Protein AF-A0A076LH02-F1 (afdb_monomer_lite)

Radius of gyration: 19.69 Å; chains: 1; bounding box: 42×32×61 Å

Foldseek 3Di:
DWKWWAFLQPRDIAIFDWPDADQADLQHFTWGQHPVRWIKTDGLNGTFKMFDPDDDQDDLDQPDDDDDDPPDDAVVVVLSHQQQHWKKFAAVRVGDIATFHFPDWDHYPFWIWTWGQGPNTTMIGIHTQWIDDPNDIHGDDGHDRPADRFDIDRLVVLQVQCCVVPVFDWDADSHQRWIQTPVAWIQDSRAIDGVDPVVRVVSVVSCVVVVVDD

Structure (mmCIF, N/CA/C/O backbone):
data_AF-A0A076LH02-F1
#
_entry.id   AF-A0A076LH02-F1
#
loop_
_atom_site.group_PDB
_atom_site.id
_atom_site.type_symbol
_atom_site.label_atom_id
_atom_site.label_alt_id
_atom_site.label_comp_id
_atom_site.label_asym_id
_atom_site.label_entity_id
_atom_site.label_seq_id
_atom_site.pdbx_PDB_ins_code
_atom_site.Cartn_x
_atom_site.Cartn_y
_atom_site.Cartn_z
_atom_site.occupancy
_atom_site.B_iso_or_equiv
_atom_site.auth_seq_id
_atom_site.auth_comp_id
_atom_site.auth_asym_id
_atom_site.auth_atom_id
_atom_site.pdbx_PDB_model_num
ATOM 1 N N . MET A 1 1 ? -4.016 -14.474 0.178 1.00 69.06 1 MET A N 1
ATOM 2 C CA . MET A 1 1 ? -2.670 -14.380 -0.436 1.00 69.06 1 MET A CA 1
ATOM 3 C C . MET A 1 1 ? -1.662 -13.984 0.641 1.00 69.06 1 MET A C 1
ATOM 5 O O . MET A 1 1 ? -2.015 -13.176 1.491 1.00 69.06 1 MET A O 1
ATOM 9 N N . ILE A 1 2 ? -0.453 -14.553 0.665 1.00 78.75 2 ILE A N 1
ATOM 10 C CA . ILE A 1 2 ? 0.645 -14.054 1.516 1.00 78.75 2 ILE A CA 1
ATOM 11 C C . ILE A 1 2 ? 1.514 -13.141 0.646 1.00 78.75 2 ILE A C 1
ATOM 13 O O . ILE A 1 2 ? 1.774 -13.471 -0.511 1.00 78.75 2 ILE A O 1
ATOM 17 N N . GLY A 1 3 ? 1.931 -12.000 1.187 1.00 78.38 3 GLY A N 1
ATOM 18 C CA . GLY A 1 3 ? 2.814 -11.059 0.503 1.00 78.38 3 GLY A CA 1
ATOM 19 C C . GLY A 1 3 ? 3.931 -10.562 1.413 1.00 78.38 3 GLY A C 1
ATOM 20 O O . GLY A 1 3 ? 3.820 -10.620 2.645 1.00 78.38 3 GLY A O 1
ATOM 21 N N . GLU A 1 4 ? 4.997 -10.078 0.788 1.00 84.12 4 GLU A N 1
ATOM 22 C CA . GLU A 1 4 ? 6.071 -9.326 1.435 1.00 84.12 4 GLU A CA 1
ATOM 23 C C . GLU A 1 4 ? 5.981 -7.858 1.011 1.00 84.12 4 GLU A C 1
ATOM 25 O O . GLU A 1 4 ? 5.791 -7.568 -0.166 1.00 84.12 4 GLU A O 1
ATOM 30 N N . PHE A 1 5 ? 6.076 -6.939 1.970 1.00 82.50 5 PHE A N 1
ATOM 31 C CA . PHE A 1 5 ? 5.815 -5.509 1.804 1.00 82.50 5 PHE A CA 1
ATOM 32 C C . PHE A 1 5 ? 6.997 -4.715 2.322 1.00 82.50 5 PHE A C 1
ATOM 34 O O . PHE A 1 5 ? 7.359 -4.868 3.484 1.00 82.50 5 PHE A O 1
ATOM 41 N N . THR A 1 6 ? 7.543 -3.821 1.516 1.00 82.75 6 THR A N 1
ATOM 42 C CA . THR A 1 6 ? 8.586 -2.887 1.938 1.00 82.75 6 THR A CA 1
ATOM 43 C C . THR A 1 6 ? 7.976 -1.503 2.121 1.00 82.75 6 THR A C 1
ATOM 45 O O . THR A 1 6 ? 7.210 -1.049 1.270 1.00 82.75 6 THR A O 1
ATOM 48 N N . LEU A 1 7 ? 8.288 -0.833 3.233 1.00 81.50 7 LEU A N 1
ATOM 49 C CA . LEU A 1 7 ? 7.791 0.519 3.514 1.00 81.50 7 LEU A CA 1
ATOM 50 C C . LEU A 1 7 ? 8.730 1.604 2.986 1.00 81.50 7 LEU A C 1
ATOM 52 O O . LEU A 1 7 ? 9.943 1.489 3.139 1.00 81.50 7 LEU A O 1
ATOM 56 N N . ASN A 1 8 ? 8.158 2.704 2.486 1.00 71.38 8 ASN A N 1
ATOM 57 C CA . ASN A 1 8 ? 8.910 3.840 1.936 1.00 71.38 8 ASN A CA 1
ATOM 58 C C . ASN A 1 8 ? 9.860 4.474 2.961 1.00 71.38 8 ASN A C 1
ATOM 60 O O . ASN A 1 8 ? 10.998 4.781 2.641 1.00 71.38 8 ASN A O 1
ATOM 64 N N . LYS A 1 9 ? 9.425 4.679 4.212 1.00 68.25 9 LYS A N 1
ATOM 65 C CA . LYS A 1 9 ? 10.243 5.416 5.196 1.00 68.25 9 LYS A CA 1
ATOM 66 C C . LYS A 1 9 ? 11.373 4.596 5.815 1.00 68.25 9 LYS A C 1
ATOM 68 O O . LYS A 1 9 ? 12.421 5.154 6.109 1.00 68.25 9 LYS A O 1
ATOM 73 N N . SER A 1 10 ? 11.144 3.311 6.077 1.00 69.44 10 SER A N 1
ATOM 74 C CA . SER A 1 10 ? 12.074 2.485 6.858 1.00 69.44 10 SER A CA 1
ATOM 75 C C . SER A 1 10 ? 12.798 1.424 6.044 1.00 69.44 10 SER A C 1
ATOM 77 O O . SER A 1 10 ? 13.709 0.805 6.577 1.00 69.44 10 SER A O 1
ATOM 79 N N . PHE A 1 11 ? 12.377 1.158 4.802 1.00 75.81 11 PHE A N 1
ATOM 80 C CA . PHE A 1 11 ? 12.826 0.005 4.013 1.00 75.81 11 PHE A CA 1
ATOM 81 C C . PHE A 1 11 ? 12.674 -1.356 4.692 1.00 75.81 11 PHE A C 1
ATOM 83 O O . PHE A 1 11 ? 13.159 -2.368 4.189 1.00 75.81 11 PHE A O 1
ATOM 90 N N . ASN A 1 12 ? 11.946 -1.414 5.803 1.00 80.31 12 ASN A N 1
ATOM 91 C CA . ASN A 1 12 ? 11.693 -2.667 6.478 1.00 80.31 12 ASN A CA 1
ATOM 92 C C . ASN A 1 12 ? 10.712 -3.486 5.648 1.00 80.31 12 ASN A C 1
ATOM 94 O O . ASN A 1 12 ? 9.649 -2.990 5.254 1.00 80.31 12 ASN A O 1
ATOM 98 N N . THR A 1 13 ? 11.076 -4.744 5.422 1.00 81.25 13 THR A N 1
ATOM 99 C CA . THR A 1 13 ? 10.223 -5.715 4.747 1.00 81.25 13 THR A CA 1
ATOM 100 C C . THR A 1 13 ? 9.415 -6.493 5.778 1.00 81.25 13 THR A C 1
ATOM 102 O O . THR A 1 13 ? 9.958 -7.092 6.706 1.00 81.25 13 THR A O 1
ATOM 105 N N . TYR A 1 14 ? 8.099 -6.493 5.610 1.00 82.69 14 TYR A N 1
ATOM 106 C CA . TYR A 1 14 ? 7.144 -7.192 6.457 1.00 82.69 14 TYR A CA 1
ATOM 107 C C . TYR A 1 14 ? 6.464 -8.295 5.662 1.00 82.69 14 TYR A C 1
ATOM 109 O O . TYR A 1 14 ? 6.095 -8.097 4.510 1.00 82.69 14 TYR A O 1
ATOM 117 N N . ARG A 1 15 ? 6.234 -9.446 6.293 1.00 84.50 15 ARG A N 1
ATOM 118 C CA . ARG A 1 15 ? 5.519 -10.573 5.685 1.00 84.50 15 ARG A CA 1
ATOM 119 C C . ARG A 1 15 ? 4.213 -10.839 6.414 1.00 84.50 15 ARG A C 1
ATOM 121 O O . ARG A 1 15 ? 4.186 -10.870 7.646 1.00 84.50 15 ARG A O 1
ATOM 128 N N . GLY A 1 16 ? 3.140 -11.066 5.665 1.00 84.94 16 GLY A N 1
ATOM 129 C CA . GLY A 1 16 ? 1.830 -11.338 6.251 1.00 84.94 16 GLY A CA 1
ATOM 130 C C . GLY A 1 16 ? 0.768 -11.718 5.233 1.00 84.94 16 GLY A C 1
ATOM 131 O O . GLY A 1 16 ? 0.999 -11.723 4.022 1.00 84.94 16 GLY A O 1
ATOM 132 N N . LYS A 1 17 ? -0.406 -12.078 5.750 1.00 87.38 17 LYS A N 1
ATOM 133 C CA . LYS A 1 17 ? -1.576 -12.418 4.945 1.00 87.38 17 LYS A CA 1
ATOM 134 C C . LYS A 1 17 ? -2.257 -11.127 4.504 1.00 87.38 17 LYS A C 1
ATOM 136 O O . LYS A 1 17 ? -2.657 -10.323 5.339 1.00 87.38 17 LYS A O 1
ATOM 141 N N . VAL A 1 18 ? -2.409 -10.949 3.200 1.00 85.12 18 VAL A N 1
ATOM 142 C CA . VAL A 1 18 ? -3.214 -9.868 2.625 1.00 85.12 18 VAL A CA 1
ATOM 143 C C . VAL A 1 18 ? -4.679 -10.222 2.807 1.00 85.12 18 VAL A C 1
ATOM 145 O O . VAL A 1 18 ? -5.103 -11.292 2.358 1.00 85.12 18 VAL A O 1
ATOM 148 N N . LEU A 1 19 ? -5.408 -9.350 3.499 1.00 85.25 19 LEU A N 1
ATOM 149 C CA . LEU A 1 19 ? -6.856 -9.448 3.660 1.00 85.25 19 LEU A CA 1
ATOM 150 C C . LEU A 1 19 ? -7.548 -8.713 2.513 1.00 85.25 19 LEU A C 1
ATOM 152 O O . LEU A 1 19 ? -8.341 -9.309 1.800 1.00 85.25 19 LEU A O 1
ATOM 156 N N . LYS A 1 20 ? -7.139 -7.466 2.258 1.00 83.38 20 LYS A N 1
ATOM 157 C CA . LYS A 1 20 ? -7.671 -6.632 1.181 1.00 83.38 20 LYS A CA 1
ATOM 158 C C . LYS A 1 20 ? -6.577 -5.791 0.540 1.00 83.38 20 LYS A C 1
ATOM 160 O O . LYS A 1 20 ? -5.688 -5.301 1.232 1.00 83.38 20 LYS A O 1
ATOM 165 N N . ALA A 1 21 ? -6.659 -5.614 -0.771 1.00 79.44 21 ALA A N 1
ATOM 166 C CA . ALA A 1 21 ? -5.856 -4.661 -1.521 1.00 79.44 21 ALA A CA 1
ATOM 167 C C . ALA A 1 21 ? -6.799 -3.864 -2.422 1.00 79.44 21 ALA A C 1
ATOM 169 O O . ALA A 1 21 ? -7.495 -4.453 -3.248 1.00 79.44 21 ALA A O 1
ATOM 170 N N . ASP A 1 22 ? -6.851 -2.550 -2.224 1.00 77.69 22 ASP A N 1
ATOM 171 C CA . ASP A 1 22 ? -7.652 -1.643 -3.040 1.00 77.69 22 ASP A CA 1
ATOM 172 C C . ASP A 1 22 ? -6.743 -0.547 -3.597 1.00 77.69 22 ASP A C 1
ATOM 174 O O . ASP A 1 22 ? -6.013 0.113 -2.858 1.00 77.69 22 ASP A O 1
ATOM 178 N N . PHE A 1 23 ? -6.758 -0.400 -4.918 1.00 76.62 23 PHE A N 1
ATOM 179 C CA . PHE A 1 23 ? -5.943 0.567 -5.656 1.00 76.62 23 PHE A CA 1
ATOM 180 C C . PHE A 1 23 ? -6.791 1.517 -6.505 1.00 76.62 23 PHE A C 1
ATOM 182 O O . PHE A 1 23 ? -6.240 2.396 -7.159 1.00 76.62 23 PHE A O 1
ATOM 189 N N . ASN A 1 24 ? -8.111 1.319 -6.524 1.00 72.44 24 ASN A N 1
ATOM 190 C CA . ASN A 1 24 ? -9.040 2.083 -7.355 1.00 72.44 24 ASN A CA 1
ATOM 191 C C . ASN A 1 24 ? -10.144 2.753 -6.526 1.00 72.44 24 ASN A C 1
ATOM 193 O O . ASN A 1 24 ? -10.943 3.497 -7.085 1.00 72.44 24 ASN A O 1
ATOM 197 N N . GLY A 1 25 ? -10.232 2.463 -5.228 1.00 70.69 25 GLY A N 1
ATOM 198 C CA . GLY A 1 25 ? -11.160 3.092 -4.303 1.00 70.69 25 GLY A CA 1
ATOM 199 C C . GLY A 1 25 ? -10.631 4.390 -3.681 1.00 70.69 25 GLY A C 1
ATOM 200 O O . GLY A 1 25 ? -9.480 4.778 -3.884 1.00 70.69 25 GLY A O 1
ATOM 201 N N . PRO A 1 26 ? -11.461 5.065 -2.867 1.00 68.44 26 PRO A N 1
ATOM 202 C CA . PRO A 1 26 ? -11.073 6.289 -2.161 1.00 68.44 26 PRO A CA 1
ATOM 203 C C . PRO A 1 26 ? -9.989 6.053 -1.096 1.00 68.44 26 PRO A C 1
ATOM 205 O O . PRO A 1 26 ? -9.280 6.986 -0.723 1.00 68.44 26 PRO A O 1
ATOM 208 N N . ILE A 1 27 ? -9.846 4.811 -0.616 1.00 75.25 27 ILE A N 1
ATOM 209 C CA . ILE A 1 27 ? -8.800 4.391 0.320 1.00 75.25 27 ILE A CA 1
ATOM 210 C C . ILE A 1 27 ? -7.852 3.446 -0.415 1.00 75.25 27 ILE A C 1
ATOM 212 O O . ILE A 1 27 ? -8.022 2.228 -0.393 1.00 75.25 27 ILE A O 1
ATOM 216 N N . GLU A 1 28 ? -6.837 4.012 -1.061 1.00 81.56 28 GLU A N 1
ATOM 217 C CA . GLU A 1 28 ? -5.804 3.210 -1.711 1.00 81.56 28 GLU A CA 1
ATOM 218 C C . GLU A 1 28 ? -4.810 2.667 -0.679 1.00 81.56 28 GLU A C 1
ATOM 220 O O . GLU A 1 28 ? -4.154 3.416 0.059 1.00 81.56 28 GLU A O 1
ATOM 225 N N . GLY A 1 29 ? -4.664 1.348 -0.629 1.00 83.62 29 GLY A N 1
ATOM 226 C CA . GLY A 1 29 ? -3.773 0.702 0.318 1.00 83.62 29 GLY A CA 1
ATOM 227 C C . GLY A 1 29 ? -4.015 -0.790 0.463 1.00 83.62 29 GLY A C 1
ATOM 228 O O . GLY A 1 29 ? -4.769 -1.422 -0.279 1.00 83.62 29 GLY A O 1
ATOM 229 N N . ILE A 1 30 ? -3.322 -1.362 1.441 1.00 86.31 30 ILE A N 1
ATOM 230 C CA . ILE A 1 30 ? -3.316 -2.799 1.686 1.00 86.31 30 ILE A CA 1
ATOM 231 C C . ILE A 1 30 ? -3.593 -3.065 3.160 1.00 86.31 30 ILE A C 1
ATOM 233 O O . ILE A 1 30 ? -2.942 -2.519 4.051 1.00 86.31 30 ILE A O 1
ATOM 237 N N . VAL A 1 31 ? -4.555 -3.948 3.404 1.00 87.56 31 VAL A N 1
ATOM 238 C CA . VAL A 1 31 ? -4.891 -4.476 4.721 1.00 87.56 31 VAL A CA 1
ATOM 239 C C . VAL A 1 31 ? -4.180 -5.801 4.901 1.00 87.56 31 VAL A C 1
ATOM 241 O O . VAL A 1 31 ? -4.357 -6.742 4.120 1.00 87.56 31 VAL A O 1
ATOM 244 N N . MET A 1 32 ? -3.376 -5.884 5.951 1.00 88.19 32 MET A N 1
ATOM 245 C CA . MET A 1 32 ? -2.502 -7.015 6.196 1.00 88.19 32 MET A CA 1
ATOM 246 C C . MET A 1 32 ? -2.664 -7.530 7.616 1.00 88.19 32 MET A C 1
ATOM 248 O O . MET A 1 32 ? -2.756 -6.766 8.573 1.00 88.19 32 MET A O 1
ATOM 252 N N . LYS A 1 33 ? -2.662 -8.854 7.733 1.00 89.19 33 LYS A N 1
ATOM 253 C CA . LYS A 1 33 ? -2.659 -9.583 8.990 1.00 89.19 33 LYS A CA 1
ATOM 254 C C . LYS A 1 33 ? -1.294 -10.221 9.202 1.00 89.19 33 LYS A C 1
ATOM 256 O O . LYS A 1 33 ? -0.827 -11.008 8.371 1.00 89.19 33 LYS A O 1
ATOM 261 N N . ASN A 1 34 ? -0.639 -9.862 10.300 1.00 86.50 34 ASN A N 1
ATOM 262 C CA . ASN A 1 34 ? 0.674 -10.401 10.641 1.00 86.50 34 ASN A CA 1
ATOM 263 C C . ASN A 1 34 ? 0.563 -11.756 11.372 1.00 86.50 34 ASN A C 1
ATOM 265 O O . ASN A 1 34 ? -0.528 -12.228 11.676 1.00 86.50 34 ASN A O 1
ATOM 269 N N . LYS A 1 35 ? 1.710 -12.367 11.706 1.00 84.50 35 LYS A N 1
ATOM 270 C CA . LYS A 1 35 ? 1.769 -13.637 12.461 1.00 84.50 35 LYS A CA 1
ATOM 271 C C . LYS A 1 35 ? 1.182 -13.570 13.882 1.00 84.50 35 LYS A C 1
ATOM 273 O O . LYS A 1 35 ? 0.889 -14.608 14.452 1.00 84.50 35 LYS A O 1
ATOM 278 N N . LYS A 1 36 ? 1.061 -12.373 14.467 1.00 86.69 36 LYS A N 1
ATOM 279 C CA . LYS A 1 36 ? 0.459 -12.136 15.793 1.00 86.69 36 LYS A CA 1
ATOM 280 C C . LYS A 1 36 ? -1.032 -11.793 15.687 1.00 86.69 36 LYS A C 1
ATOM 282 O O . LYS A 1 36 ? -1.574 -11.181 16.598 1.00 86.69 36 LYS A O 1
ATOM 287 N N . GLU A 1 37 ? -1.664 -12.100 14.554 1.00 85.88 37 GLU A N 1
ATOM 288 C CA . GLU A 1 37 ? -3.076 -11.819 14.274 1.00 85.88 37 GLU A CA 1
ATOM 289 C C . GLU A 1 37 ? -3.453 -10.322 14.295 1.00 85.88 37 GLU A C 1
ATOM 291 O O . GLU A 1 37 ? -4.628 -9.975 14.208 1.00 85.88 37 GLU A O 1
ATOM 296 N N . HIS A 1 38 ? -2.470 -9.416 14.345 1.00 88.12 38 HIS A N 1
ATOM 297 C CA . HIS A 1 38 ? -2.710 -7.980 14.282 1.00 88.12 38 HIS A CA 1
ATOM 298 C C . HIS A 1 38 ? -2.969 -7.539 12.844 1.00 88.12 38 HIS A C 1
ATOM 300 O O . HIS A 1 38 ? -2.241 -7.922 11.921 1.00 88.12 38 HIS A O 1
ATOM 306 N N . ILE A 1 39 ? -3.959 -6.668 12.692 1.00 90.00 39 ILE A N 1
ATOM 307 C CA . ILE A 1 39 ? -4.390 -6.090 11.428 1.00 90.00 39 ILE A CA 1
ATOM 308 C C . ILE A 1 39 ? -3.809 -4.687 11.299 1.00 90.00 39 ILE A C 1
ATOM 310 O O . ILE A 1 39 ? -4.000 -3.825 12.160 1.00 90.00 39 ILE A O 1
ATOM 314 N N . TYR A 1 40 ? -3.108 -4.469 10.196 1.00 88.94 40 TYR A N 1
ATOM 315 C CA . TYR A 1 40 ? -2.511 -3.200 9.823 1.00 88.94 40 TYR A CA 1
ATOM 316 C C . TYR A 1 40 ? -3.091 -2.735 8.498 1.00 88.94 40 TYR A C 1
ATOM 318 O O . TYR A 1 40 ? -3.188 -3.510 7.546 1.00 88.94 40 TYR A O 1
ATOM 326 N N . PHE A 1 41 ? -3.425 -1.453 8.437 1.00 88.50 41 PHE A N 1
ATOM 327 C CA . PHE A 1 41 ? -3.705 -0.768 7.192 1.00 88.50 41 PHE A CA 1
ATOM 328 C C . PHE A 1 41 ? -2.459 0.008 6.766 1.00 88.50 41 PHE A C 1
ATOM 330 O O . PHE A 1 41 ? -2.012 0.916 7.471 1.00 88.50 41 PHE A O 1
ATOM 337 N N . TYR A 1 42 ? -1.908 -0.365 5.613 1.00 87.31 42 TYR A N 1
ATOM 338 C CA . TYR A 1 42 ? -0.789 0.306 4.970 1.00 87.31 42 TYR A CA 1
ATOM 339 C C . TYR A 1 42 ? -1.318 1.175 3.825 1.00 87.31 42 TYR A C 1
ATOM 341 O O . TYR A 1 42 ? -1.716 0.623 2.794 1.00 87.31 42 TYR A O 1
ATOM 349 N N . PRO A 1 43 ? -1.328 2.513 3.967 1.00 85.81 43 PRO A N 1
ATOM 350 C CA . PRO A 1 43 ? -1.706 3.386 2.866 1.00 85.81 43 PRO A CA 1
ATOM 351 C C . PRO A 1 43 ? -0.709 3.224 1.723 1.00 85.81 43 PRO A C 1
ATOM 353 O O . PRO A 1 43 ? 0.486 3.021 1.956 1.00 85.81 43 PRO A O 1
ATOM 356 N N . LEU A 1 44 ? -1.171 3.370 0.484 1.00 81.75 44 LEU A N 1
ATOM 357 C CA . LEU A 1 44 ? -0.322 3.174 -0.690 1.00 81.75 44 LEU A CA 1
ATOM 358 C C . LEU A 1 44 ? 0.906 4.095 -0.716 1.00 81.75 44 LEU A C 1
ATOM 360 O O . LEU A 1 44 ? 1.976 3.704 -1.162 1.00 81.75 44 LEU A O 1
ATOM 364 N N . LEU A 1 45 ? 0.776 5.303 -0.165 1.00 76.81 45 LEU A N 1
ATOM 365 C CA . LEU A 1 45 ? 1.879 6.256 -0.006 1.00 76.81 45 LEU A CA 1
ATOM 366 C C . LEU A 1 45 ? 2.971 5.778 0.964 1.00 76.81 45 LEU A C 1
ATOM 368 O O . LEU A 1 45 ? 4.101 6.259 0.903 1.00 76.81 45 LEU A O 1
ATOM 372 N N . ALA A 1 46 ? 2.657 4.856 1.875 1.00 78.38 46 ALA A N 1
ATOM 373 C CA . ALA A 1 46 ? 3.639 4.245 2.766 1.00 78.38 46 ALA A CA 1
ATOM 374 C C . ALA A 1 46 ? 4.289 2.995 2.158 1.00 78.38 46 ALA A C 1
ATOM 376 O O . ALA A 1 46 ? 5.283 2.518 2.709 1.00 78.38 46 ALA A O 1
ATOM 377 N N . LEU A 1 47 ? 3.748 2.468 1.058 1.00 82.25 47 LEU A N 1
ATOM 378 C CA . LEU A 1 47 ? 4.236 1.265 0.400 1.00 82.25 47 LEU A CA 1
ATOM 379 C C . LEU A 1 47 ? 5.265 1.614 -0.671 1.00 82.25 47 LEU A C 1
ATOM 381 O O . LEU A 1 47 ? 5.044 2.475 -1.518 1.00 82.25 47 LEU A O 1
ATOM 385 N N . HIS A 1 48 ? 6.375 0.892 -0.620 1.00 83.06 48 HIS A N 1
ATOM 386 C CA . HIS A 1 48 ? 7.458 0.968 -1.590 1.00 83.06 48 HIS A CA 1
ATOM 387 C C . HIS A 1 48 ? 7.324 -0.140 -2.628 1.00 83.06 48 HIS A C 1
ATOM 389 O O . HIS A 1 48 ? 7.210 0.089 -3.831 1.00 83.06 48 HIS A O 1
ATOM 395 N N . MET A 1 49 ? 7.279 -1.373 -2.130 1.00 84.25 49 MET A N 1
ATOM 396 C CA . MET A 1 49 ? 7.328 -2.582 -2.934 1.00 84.25 49 MET A CA 1
ATOM 397 C C . MET A 1 49 ? 6.450 -3.657 -2.308 1.00 84.25 49 MET A C 1
ATOM 399 O O . MET A 1 49 ? 6.410 -3.787 -1.083 1.00 84.25 49 MET A O 1
ATOM 403 N N . VAL A 1 50 ? 5.789 -4.455 -3.144 1.00 83.88 50 VAL A N 1
ATOM 404 C CA . VAL A 1 50 ? 5.099 -5.673 -2.719 1.00 83.88 50 VAL A CA 1
ATOM 405 C C . VAL A 1 50 ? 5.504 -6.839 -3.591 1.00 83.88 50 VAL A C 1
ATOM 407 O O . VAL A 1 50 ? 5.384 -6.787 -4.809 1.00 83.88 50 VAL A O 1
ATOM 410 N N . LYS A 1 51 ? 5.921 -7.922 -2.953 1.00 83.88 51 LYS A N 1
ATOM 411 C CA . LYS A 1 51 ? 6.203 -9.198 -3.594 1.00 83.88 51 LYS A CA 1
ATOM 412 C C . LYS A 1 51 ? 5.074 -10.181 -3.257 1.00 83.88 51 LYS A C 1
ATOM 414 O O . LYS A 1 51 ? 5.037 -10.711 -2.139 1.00 83.88 51 LYS A O 1
ATOM 419 N N . PRO A 1 52 ? 4.093 -10.380 -4.157 1.00 73.56 52 PRO A N 1
ATOM 420 C CA . PRO A 1 52 ? 3.065 -11.398 -3.973 1.00 73.56 52 PRO A CA 1
ATOM 421 C C . PRO A 1 52 ? 3.676 -12.800 -4.094 1.00 73.56 52 PRO A C 1
ATOM 423 O O . PRO A 1 52 ? 4.415 -13.074 -5.033 1.00 73.56 52 PRO A O 1
ATOM 426 N N . LEU A 1 53 ? 3.349 -13.712 -3.170 1.00 66.25 53 LEU A N 1
ATOM 427 C CA . LEU A 1 53 ? 3.829 -15.102 -3.259 1.00 66.25 53 LEU A CA 1
ATOM 428 C C . LEU A 1 53 ? 3.053 -15.940 -4.288 1.00 66.25 53 LEU A C 1
ATOM 430 O O . LEU A 1 53 ? 3.593 -16.912 -4.799 1.00 66.25 53 LEU A O 1
ATOM 434 N N . ASN A 1 54 ? 1.819 -15.541 -4.621 1.00 59.44 54 ASN A N 1
ATOM 435 C CA . ASN A 1 54 ? 1.022 -16.143 -5.691 1.00 59.44 54 ASN A CA 1
ATOM 436 C C . ASN A 1 54 ? 0.671 -15.048 -6.704 1.00 59.44 54 ASN A C 1
ATOM 438 O O . ASN A 1 54 ? 0.121 -14.017 -6.323 1.00 59.44 54 ASN A O 1
ATOM 442 N N . CYS A 1 55 ? 0.988 -15.250 -7.979 1.00 53.53 55 CYS A N 1
ATOM 443 C CA . CYS A 1 55 ? 0.748 -14.253 -9.020 1.00 53.53 55 CYS A CA 1
ATOM 444 C C . CYS A 1 55 ? -0.680 -14.349 -9.564 1.00 53.53 55 CYS A C 1
ATOM 446 O O . CYS A 1 55 ? -1.135 -15.434 -9.913 1.00 53.53 55 CYS A O 1
ATOM 448 N N . VAL A 1 56 ? -1.350 -13.207 -9.723 1.00 45.53 56 VAL A N 1
ATOM 449 C CA . VAL A 1 56 ? -2.411 -13.058 -10.727 1.00 45.53 56 VAL A CA 1
ATOM 450 C C . VAL A 1 56 ? -1.959 -11.925 -11.643 1.00 45.53 56 VAL A C 1
ATOM 452 O O . VAL A 1 56 ? -1.886 -10.783 -11.181 1.00 45.53 56 VAL A O 1
ATOM 455 N N . PRO A 1 57 ? -1.573 -12.203 -12.898 1.00 42.66 57 PRO A N 1
ATOM 456 C CA . PRO A 1 57 ? -1.264 -11.142 -13.839 1.00 42.66 57 PRO A CA 1
ATOM 457 C C . PRO A 1 57 ? -2.525 -10.302 -14.050 1.00 42.66 57 PRO A C 1
ATOM 459 O O . PRO A 1 57 ? -3.578 -10.810 -14.429 1.00 42.66 57 PRO A O 1
ATOM 462 N N . ILE A 1 58 ? -2.425 -9.004 -13.775 1.00 45.00 58 ILE A N 1
ATOM 463 C CA . ILE A 1 58 ? -3.459 -8.055 -14.175 1.00 45.00 58 ILE A CA 1
ATOM 464 C C . ILE A 1 58 ? -3.367 -7.987 -15.699 1.00 45.00 58 ILE A C 1
ATOM 466 O O . ILE A 1 58 ? -2.307 -7.652 -16.225 1.00 45.00 58 ILE A O 1
ATOM 470 N N . ASN A 1 59 ? -4.442 -8.360 -16.396 1.00 40.38 59 ASN A N 1
ATOM 471 C CA . ASN A 1 59 ? -4.516 -8.328 -17.855 1.00 40.38 59 ASN A CA 1
ATOM 472 C C . ASN A 1 59 ? -4.155 -6.929 -18.370 1.00 40.38 59 ASN A C 1
ATOM 474 O O . ASN A 1 59 ? -4.981 -6.018 -18.359 1.00 40.38 59 ASN A O 1
ATOM 478 N N . VAL A 1 60 ? -2.925 -6.758 -18.850 1.00 47.78 60 VAL A N 1
ATOM 479 C CA . VAL A 1 60 ? -2.526 -5.587 -19.626 1.00 47.78 60 VAL A CA 1
ATOM 480 C C . VAL A 1 60 ? -2.291 -6.081 -21.037 1.00 47.78 60 VAL A C 1
ATOM 482 O O . VAL A 1 60 ? -1.248 -6.649 -21.343 1.00 47.78 60 VAL A O 1
ATOM 485 N N . ILE A 1 61 ? -3.300 -5.905 -21.889 1.00 44.19 61 ILE A N 1
ATOM 486 C CA . ILE A 1 61 ? -3.186 -6.215 -23.312 1.00 44.19 61 ILE A CA 1
ATOM 487 C C . ILE A 1 61 ? -2.172 -5.221 -23.903 1.00 44.19 61 ILE A C 1
ATOM 489 O O . ILE A 1 61 ? -2.435 -4.012 -23.885 1.00 44.19 61 ILE A O 1
ATOM 493 N N . PRO A 1 62 ? -1.006 -5.680 -24.393 1.00 44.09 62 PRO A N 1
ATOM 494 C CA . PRO A 1 62 ? -0.029 -4.795 -25.004 1.00 44.09 62 PRO A CA 1
ATOM 495 C C . PRO A 1 62 ? -0.627 -4.210 -26.285 1.00 44.09 62 PRO A C 1
ATOM 497 O O . PRO A 1 62 ? -1.099 -4.943 -27.152 1.00 44.09 62 PRO A O 1
ATOM 500 N N . LYS A 1 63 ? -0.593 -2.882 -26.435 1.00 47.81 63 LYS A N 1
ATOM 501 C CA . LYS A 1 63 ? -0.844 -2.267 -27.742 1.00 47.81 63 LYS A CA 1
ATOM 502 C C . LYS A 1 63 ? 0.446 -2.368 -28.547 1.00 47.81 63 LYS A C 1
ATOM 504 O O . LYS A 1 63 ? 1.435 -1.711 -28.235 1.00 47.81 63 LYS A O 1
ATOM 509 N N . THR A 1 64 ? 0.454 -3.251 -29.537 1.00 40.03 64 THR A N 1
ATOM 510 C CA . THR A 1 64 ? 1.603 -3.478 -30.412 1.00 40.03 64 THR A CA 1
ATOM 511 C C . THR A 1 64 ? 1.939 -2.268 -31.288 1.00 40.03 64 THR A C 1
ATOM 513 O O . THR A 1 64 ? 1.060 -1.589 -31.815 1.00 40.03 64 THR A O 1
ATOM 516 N N . SER A 1 65 ? 3.251 -2.141 -31.514 1.00 43.81 65 SER A N 1
ATOM 517 C CA . SER A 1 65 ? 3.996 -1.357 -32.512 1.00 43.81 65 SER A CA 1
ATOM 518 C C . SER A 1 65 ? 4.596 -0.011 -32.055 1.00 43.81 65 SER A C 1
ATOM 520 O O . SER A 1 65 ? 3.927 0.898 -31.571 1.00 43.81 65 SER A O 1
ATOM 522 N N . LEU A 1 66 ? 5.930 0.054 -32.188 1.00 55.50 66 LEU A N 1
ATOM 523 C CA . LEU A 1 66 ? 6.794 1.235 -32.065 1.00 55.50 66 LEU A CA 1
ATOM 524 C C . LEU A 1 66 ? 6.545 2.194 -33.242 1.00 55.50 66 LEU A C 1
ATOM 526 O O . LEU A 1 66 ? 6.286 1.735 -34.351 1.00 55.50 66 LEU A O 1
ATOM 530 N N . PRO A 1 67 ? 6.765 3.503 -33.048 1.00 49.44 67 PRO A N 1
ATOM 531 C CA . PRO A 1 67 ? 8.010 4.040 -33.599 1.00 49.44 67 PRO A CA 1
ATOM 532 C C . PRO A 1 67 ? 8.699 5.042 -32.664 1.00 49.44 67 PRO A C 1
ATOM 534 O O . PRO A 1 67 ? 8.048 5.703 -31.859 1.00 49.44 67 PRO A O 1
ATOM 537 N N . THR A 1 68 ? 10.027 5.125 -32.825 1.00 49.62 68 THR A N 1
ATOM 538 C CA . THR A 1 68 ? 10.944 6.218 -32.434 1.00 49.62 68 THR A CA 1
ATOM 539 C C . THR A 1 68 ? 10.851 6.756 -31.006 1.00 49.62 68 THR A C 1
ATOM 541 O O . THR A 1 68 ? 9.833 7.282 -30.577 1.00 49.62 68 THR A O 1
ATOM 544 N N . ASN A 1 69 ? 11.982 6.662 -30.297 1.00 55.59 69 ASN A N 1
ATOM 545 C CA . ASN A 1 69 ? 12.252 7.200 -28.962 1.00 55.59 69 ASN A CA 1
ATOM 546 C C . ASN A 1 69 ? 11.296 8.356 -28.575 1.00 55.59 69 ASN A C 1
ATOM 548 O O . ASN A 1 69 ? 11.491 9.475 -29.058 1.00 55.59 69 ASN A O 1
ATOM 552 N N . PRO A 1 70 ? 10.244 8.093 -27.771 1.00 53.88 70 PRO A N 1
ATOM 553 C CA . PRO A 1 70 ? 9.125 9.009 -27.623 1.00 53.88 70 PRO A CA 1
ATOM 554 C C . PRO A 1 70 ? 9.475 10.121 -26.633 1.00 53.88 70 PRO A C 1
ATOM 556 O O . PRO A 1 70 ? 8.962 10.198 -25.515 1.00 53.88 70 PRO A O 1
ATOM 559 N N . LYS A 1 71 ? 10.396 10.991 -27.044 1.00 58.00 71 LYS A N 1
ATOM 560 C CA . LYS A 1 71 ? 10.603 12.286 -26.410 1.00 58.00 71 LYS A CA 1
ATOM 561 C C . LYS A 1 71 ? 9.278 13.038 -26.597 1.00 58.00 71 LYS A C 1
ATOM 563 O O . LYS A 1 71 ? 8.883 13.274 -27.730 1.00 58.00 71 LYS A O 1
ATOM 568 N N . ASN A 1 72 ? 8.580 13.335 -25.498 1.00 66.50 72 ASN A N 1
ATOM 569 C CA . ASN A 1 72 ? 7.284 14.044 -25.436 1.00 66.50 72 ASN A CA 1
ATOM 570 C C . ASN A 1 72 ? 5.996 13.200 -25.514 1.00 66.50 72 ASN A C 1
ATOM 572 O O . ASN A 1 72 ? 4.938 13.736 -25.828 1.00 66.50 72 ASN A O 1
ATOM 576 N N . VAL A 1 73 ? 6.034 11.910 -25.175 1.00 77.94 73 VAL A N 1
ATOM 577 C CA . VAL A 1 73 ? 4.799 11.119 -24.991 1.00 77.94 73 VAL A CA 1
ATOM 578 C C . VAL A 1 73 ? 4.416 11.040 -23.515 1.00 77.94 73 VAL A C 1
ATOM 580 O O . VAL A 1 73 ? 5.279 10.917 -22.641 1.00 77.94 73 VAL A O 1
ATOM 583 N N . HIS A 1 74 ? 3.112 11.088 -23.231 1.00 82.56 74 HIS A N 1
ATOM 584 C CA . HIS A 1 74 ? 2.586 10.942 -21.877 1.00 82.56 74 HIS A CA 1
ATOM 585 C C . HIS A 1 74 ? 2.987 9.584 -21.275 1.00 82.56 74 HIS A C 1
ATOM 587 O O . HIS A 1 74 ? 2.928 8.549 -21.940 1.00 82.56 74 HIS A O 1
ATOM 593 N N . ILE A 1 75 ? 3.337 9.556 -19.985 1.00 84.38 75 ILE A N 1
ATOM 594 C CA . ILE A 1 75 ? 3.908 8.365 -19.333 1.00 84.38 75 ILE A CA 1
ATOM 595 C C . ILE A 1 75 ? 3.028 7.111 -19.443 1.00 84.38 75 ILE A C 1
ATOM 597 O O . ILE A 1 75 ? 3.545 6.017 -19.639 1.00 84.38 75 ILE A O 1
ATOM 601 N N . LYS A 1 76 ? 1.696 7.263 -19.399 1.00 85.12 76 LYS A N 1
ATOM 602 C CA . LYS A 1 76 ? 0.739 6.155 -19.606 1.00 85.12 76 LYS A CA 1
ATOM 603 C C . LYS A 1 76 ? 0.948 5.464 -20.952 1.00 85.12 76 LYS A C 1
ATOM 605 O O . LYS A 1 76 ? 0.934 4.241 -21.049 1.00 85.12 76 LYS A O 1
ATOM 610 N N . GLU A 1 77 ? 1.105 6.269 -21.993 1.00 82.62 77 GLU A N 1
ATOM 611 C CA . GLU A 1 77 ? 1.265 5.779 -23.350 1.00 82.62 77 GLU A CA 1
ATOM 612 C C . GLU A 1 77 ? 2.673 5.211 -23.546 1.00 82.62 77 GLU A C 1
ATOM 614 O O . GLU A 1 77 ? 2.810 4.117 -24.091 1.00 82.62 77 GLU A O 1
ATOM 619 N N . ALA A 1 78 ? 3.700 5.870 -22.999 1.00 83.50 78 ALA A N 1
ATOM 620 C CA . ALA A 1 78 ? 5.058 5.332 -22.975 1.00 83.50 78 ALA A CA 1
ATOM 621 C C . ALA A 1 78 ? 5.102 3.937 -22.324 1.00 83.50 78 ALA A C 1
ATOM 623 O O . ALA A 1 78 ? 5.604 2.999 -22.938 1.00 83.50 78 ALA A O 1
ATOM 624 N N . LEU A 1 79 ? 4.494 3.773 -21.141 1.00 86.56 79 LEU A N 1
ATOM 625 C CA . LEU A 1 79 ? 4.387 2.491 -20.439 1.00 86.56 79 LEU A CA 1
ATOM 626 C C . LEU A 1 79 ? 3.677 1.426 -21.280 1.00 86.56 79 LEU A C 1
ATOM 628 O O . LEU A 1 79 ? 4.178 0.312 -21.383 1.00 86.56 79 LEU A O 1
ATOM 632 N N . SER A 1 80 ? 2.561 1.772 -21.934 1.00 84.00 80 SER A N 1
ATOM 633 C CA . SER A 1 80 ? 1.813 0.838 -22.795 1.00 84.00 80 SER A CA 1
ATOM 634 C C . SER A 1 80 ? 2.631 0.299 -23.972 1.00 84.00 80 SER A C 1
ATOM 636 O O . SER A 1 80 ? 2.440 -0.847 -24.371 1.00 84.00 80 SER A O 1
ATOM 638 N N . ARG A 1 81 ? 3.580 1.097 -24.479 1.00 81.31 81 ARG A N 1
ATOM 639 C CA . ARG A 1 81 ? 4.466 0.734 -25.595 1.00 81.31 81 ARG A CA 1
ATOM 640 C C . ARG A 1 81 ? 5.674 -0.101 -25.155 1.00 81.31 81 ARG A C 1
ATOM 642 O O . ARG A 1 81 ? 6.268 -0.783 -25.986 1.00 81.31 81 ARG A O 1
ATOM 649 N N . ILE A 1 82 ? 6.058 -0.038 -23.878 1.00 84.50 82 ILE A N 1
ATOM 650 C CA . ILE A 1 82 ? 7.239 -0.733 -23.330 1.00 84.50 82 ILE A CA 1
ATOM 651 C C . ILE A 1 82 ? 6.882 -1.932 -22.441 1.00 84.50 82 ILE A C 1
ATOM 653 O O . ILE A 1 82 ? 7.779 -2.547 -21.864 1.00 84.50 82 ILE A O 1
ATOM 657 N N . VAL A 1 83 ? 5.600 -2.305 -22.337 1.00 85.75 83 VAL A N 1
ATOM 658 C CA . VAL A 1 83 ? 5.195 -3.565 -21.693 1.00 85.75 83 VAL A CA 1
ATOM 659 C C . VAL A 1 83 ? 5.935 -4.737 -22.348 1.00 85.75 83 VAL A C 1
ATOM 661 O O . VAL A 1 83 ? 6.100 -4.806 -23.565 1.00 85.75 83 VAL A O 1
ATOM 664 N N . GLY A 1 84 ? 6.433 -5.648 -21.522 1.00 83.44 84 GLY A N 1
ATOM 665 C CA . GLY A 1 84 ? 7.272 -6.775 -21.905 1.00 83.44 84 GLY A CA 1
ATOM 666 C C . GLY A 1 84 ? 8.761 -6.447 -22.036 1.00 83.44 84 GLY A C 1
ATOM 667 O O . GLY A 1 84 ? 9.534 -7.367 -22.308 1.00 83.44 84 GLY A O 1
ATOM 668 N N . ARG A 1 85 ? 9.188 -5.190 -21.841 1.00 86.94 85 ARG A N 1
ATOM 669 C CA . ARG A 1 85 ? 10.592 -4.753 -21.952 1.00 86.94 85 ARG A CA 1
ATOM 670 C C . ARG A 1 85 ? 11.222 -4.457 -20.595 1.00 86.94 85 ARG A C 1
ATOM 672 O O . ARG A 1 85 ? 10.535 -4.133 -19.629 1.00 86.94 85 ARG A O 1
ATOM 679 N N . THR A 1 86 ? 12.548 -4.543 -20.546 1.00 89.44 86 THR A N 1
ATOM 680 C CA . THR A 1 86 ? 13.339 -4.186 -19.365 1.00 89.44 86 THR A CA 1
ATOM 681 C C . THR A 1 86 ? 13.486 -2.675 -19.259 1.00 89.44 86 THR A C 1
ATOM 683 O O . THR A 1 86 ? 13.901 -2.019 -20.214 1.00 89.44 86 THR A O 1
ATOM 686 N N . LEU A 1 87 ? 13.168 -2.118 -18.094 1.00 91.94 87 LEU A N 1
ATOM 687 C CA . LEU A 1 87 ? 13.298 -0.694 -17.799 1.00 91.94 87 LEU A CA 1
ATOM 688 C C . LEU A 1 87 ? 13.821 -0.483 -16.380 1.00 91.94 87 LEU A C 1
ATOM 690 O O . LEU A 1 87 ? 13.757 -1.387 -15.543 1.00 91.94 87 LEU A O 1
ATOM 694 N N . LYS A 1 88 ? 14.331 0.722 -16.109 1.00 93.44 88 LYS A N 1
ATOM 695 C CA . LYS A 1 88 ? 14.789 1.102 -14.772 1.00 93.44 88 LYS A CA 1
ATOM 696 C C . LYS A 1 88 ? 13.780 2.034 -14.106 1.00 93.44 88 LYS A C 1
ATOM 698 O O . LYS A 1 88 ? 13.470 3.093 -14.646 1.00 93.44 88 LYS A O 1
ATOM 703 N N . VAL A 1 89 ? 13.278 1.642 -12.942 1.00 92.25 89 VAL A N 1
ATOM 704 C CA . VAL A 1 89 ? 12.343 2.410 -12.106 1.00 92.25 89 VAL A CA 1
ATOM 705 C C . VAL A 1 89 ? 13.121 3.088 -10.989 1.00 92.25 89 VAL A C 1
ATOM 707 O O . VAL A 1 89 ? 14.032 2.476 -10.436 1.00 92.25 89 VAL A O 1
ATOM 710 N N . TYR A 1 90 ? 12.775 4.327 -10.651 1.00 91.69 90 TYR A N 1
ATOM 711 C CA . TYR A 1 90 ? 13.469 5.111 -9.636 1.00 91.69 90 TYR A CA 1
ATOM 712 C C . TYR A 1 90 ? 12.521 5.721 -8.606 1.00 91.69 90 TYR A C 1
ATOM 714 O O . TYR A 1 90 ? 11.424 6.174 -8.937 1.00 91.69 90 TYR A O 1
ATOM 722 N N . TYR A 1 91 ? 13.041 5.799 -7.385 1.00 89.25 91 TYR A N 1
ATOM 723 C CA . TYR A 1 91 ? 12.501 6.531 -6.250 1.00 89.25 91 TYR A CA 1
ATOM 724 C C . TYR A 1 91 ? 13.532 7.570 -5.813 1.00 89.25 91 TYR A C 1
ATOM 726 O O . TYR A 1 91 ? 14.723 7.268 -5.722 1.00 89.25 91 TYR A O 1
ATOM 734 N N . GLU A 1 92 ? 13.096 8.799 -5.577 1.00 84.00 92 GLU A N 1
ATOM 735 C CA . GLU A 1 92 ? 13.912 9.884 -5.032 1.00 84.00 92 GLU A CA 1
ATOM 736 C C . GLU A 1 92 ? 13.900 9.842 -3.502 1.00 84.00 92 GLU A C 1
ATOM 738 O O . GLU A 1 92 ? 14.941 10.048 -2.877 1.00 84.00 92 GLU A O 1
ATOM 743 N N . THR A 1 93 ? 12.758 9.476 -2.913 1.00 75.00 93 THR A N 1
ATOM 744 C CA . THR A 1 93 ? 12.589 9.383 -1.462 1.00 75.00 93 THR A CA 1
ATOM 745 C C . THR A 1 93 ? 11.986 8.041 -1.080 1.00 75.00 93 THR A C 1
ATOM 747 O O . THR A 1 93 ? 10.767 7.879 -1.150 1.00 75.00 93 THR A O 1
ATOM 750 N N . PRO A 1 94 ? 12.801 7.104 -0.588 1.00 69.12 94 PRO A N 1
ATOM 751 C CA . PRO A 1 94 ? 14.269 7.112 -0.490 1.00 69.12 94 PRO A CA 1
ATOM 752 C C . PRO A 1 94 ? 14.970 6.726 -1.809 1.00 69.12 94 PRO A C 1
ATOM 754 O O . PRO A 1 94 ? 14.430 5.974 -2.623 1.00 69.12 94 PRO A O 1
ATOM 757 N N . LYS A 1 95 ? 16.198 7.226 -2.014 1.00 85.19 95 LYS A N 1
ATOM 758 C CA . LYS A 1 95 ? 16.929 7.122 -3.289 1.00 85.19 95 LYS A CA 1
ATOM 759 C C . LYS A 1 95 ? 17.268 5.674 -3.652 1.00 85.19 95 LYS A C 1
ATOM 761 O O . LYS A 1 95 ? 18.298 5.147 -3.239 1.00 85.19 95 LYS A O 1
ATOM 766 N N . THR A 1 96 ? 16.422 5.044 -4.458 1.00 87.56 96 THR A N 1
ATOM 767 C CA . THR A 1 96 ? 16.567 3.643 -4.875 1.00 87.56 96 THR A CA 1
ATOM 768 C C . THR A 1 96 ? 16.140 3.436 -6.317 1.00 87.56 96 THR A C 1
ATOM 770 O O . THR A 1 96 ? 15.452 4.266 -6.914 1.00 87.56 96 THR A O 1
ATOM 773 N N . SER A 1 97 ? 16.593 2.332 -6.911 1.00 90.31 97 SER A N 1
ATOM 774 C CA . SER A 1 97 ? 16.226 1.988 -8.277 1.00 90.31 97 SER A CA 1
ATOM 775 C C . SER A 1 97 ? 16.104 0.491 -8.485 1.00 90.31 97 SER A C 1
ATOM 777 O O . SER A 1 97 ? 16.929 -0.264 -7.977 1.00 90.31 97 SER A O 1
ATOM 779 N N . TYR A 1 98 ? 15.144 0.098 -9.311 1.00 91.62 98 TYR A N 1
ATOM 780 C CA . TYR A 1 98 ? 14.877 -1.285 -9.682 1.00 91.62 98 TYR A CA 1
ATOM 781 C C . TYR A 1 98 ? 15.065 -1.465 -11.178 1.00 91.62 98 TYR A C 1
ATOM 783 O O . TYR A 1 98 ? 14.638 -0.618 -11.962 1.00 91.62 98 TYR A O 1
ATOM 791 N N . LEU A 1 99 ? 15.689 -2.568 -11.575 1.00 92.88 99 LEU A N 1
ATOM 792 C CA . LEU A 1 99 ? 15.815 -2.976 -12.969 1.00 92.88 99 LEU A CA 1
ATOM 793 C C . LEU A 1 99 ? 15.012 -4.260 -13.154 1.00 92.88 99 LEU A C 1
ATOM 795 O O . LEU A 1 99 ? 15.270 -5.245 -12.469 1.00 92.88 99 LEU A O 1
ATOM 799 N N . GLY A 1 100 ? 14.048 -4.248 -14.068 1.00 90.94 100 GLY A N 1
ATOM 800 C CA . GLY A 1 100 ? 13.195 -5.409 -14.294 1.00 90.94 100 GLY A CA 1
ATOM 801 C C . GLY A 1 100 ? 12.397 -5.309 -15.581 1.00 90.94 100 GLY A C 1
ATOM 802 O O . GLY A 1 100 ? 12.329 -4.248 -16.209 1.00 90.94 100 GLY A O 1
ATOM 803 N N . ARG A 1 101 ? 11.793 -6.429 -15.974 1.00 89.38 101 ARG A N 1
ATOM 804 C CA . ARG A 1 101 ? 10.905 -6.504 -17.134 1.00 89.38 101 ARG A CA 1
ATOM 805 C C . ARG A 1 101 ? 9.515 -6.030 -16.732 1.00 89.38 101 ARG A C 1
ATOM 807 O O . ARG A 1 101 ? 8.908 -6.604 -15.837 1.00 89.38 101 ARG A O 1
ATOM 814 N N . LEU A 1 102 ? 8.998 -4.994 -17.383 1.00 90.44 102 LEU A N 1
ATOM 815 C CA . LEU A 1 102 ? 7.644 -4.507 -17.135 1.00 90.44 102 LEU A CA 1
ATOM 816 C C . LEU A 1 102 ? 6.631 -5.546 -17.621 1.00 90.44 102 LEU A C 1
ATOM 818 O O . LEU A 1 102 ? 6.555 -5.812 -18.815 1.00 90.44 102 LEU A O 1
ATOM 822 N N . LEU A 1 103 ? 5.837 -6.107 -16.719 1.00 86.81 103 LEU A N 1
ATOM 823 C CA . LEU A 1 103 ? 4.757 -7.039 -17.051 1.00 86.81 103 LEU A CA 1
ATOM 824 C C . LEU A 1 103 ? 3.425 -6.316 -17.262 1.00 86.81 103 LEU A C 1
ATOM 826 O O . LEU A 1 103 ? 2.593 -6.753 -18.048 1.00 86.81 103 LEU A O 1
ATOM 830 N N . GLY A 1 104 ? 3.233 -5.187 -16.586 1.00 86.56 104 GLY A N 1
ATOM 831 C CA . GLY A 1 104 ? 2.014 -4.399 -16.667 1.00 86.56 104 GLY A CA 1
ATOM 832 C C . GLY A 1 104 ? 2.077 -3.186 -15.753 1.00 86.56 104 GLY A C 1
ATOM 833 O O . GLY A 1 104 ? 3.036 -2.989 -15.010 1.00 86.56 104 GLY A O 1
ATOM 834 N N . PHE A 1 105 ? 1.052 -2.350 -15.810 1.00 86.44 105 PHE A N 1
ATOM 835 C CA . PHE A 1 105 ? 0.907 -1.210 -14.919 1.00 86.44 105 PHE A CA 1
ATOM 836 C C . PHE A 1 105 ? -0.567 -0.854 -14.772 1.00 86.44 105 PHE A C 1
ATOM 838 O O . PHE A 1 105 ? -1.376 -1.114 -15.661 1.00 86.44 105 PHE A O 1
ATOM 845 N N . THR A 1 106 ? -0.899 -0.208 -13.665 1.00 83.56 106 THR A N 1
ATOM 846 C CA . THR A 1 106 ? -2.194 0.432 -13.466 1.00 83.56 106 THR A CA 1
ATOM 847 C C . THR A 1 106 ? -1.995 1.825 -12.881 1.00 83.56 106 THR A C 1
ATOM 849 O O . THR A 1 106 ? -0.988 2.108 -12.225 1.00 83.56 106 THR A O 1
ATOM 852 N N . ARG A 1 107 ? -2.951 2.710 -13.157 1.00 79.81 107 ARG A N 1
ATOM 853 C CA . ARG A 1 107 ? -3.047 4.029 -12.536 1.00 79.81 107 ARG A CA 1
ATOM 854 C C . ARG A 1 107 ? -4.319 4.026 -11.695 1.00 79.81 107 ARG A C 1
ATOM 856 O O . ARG A 1 107 ? -5.401 3.925 -12.271 1.00 79.81 107 ARG A O 1
ATOM 863 N N . GLY A 1 108 ? -4.154 4.116 -10.380 1.00 73.31 108 GLY A N 1
ATOM 864 C CA . GLY A 1 108 ? -5.247 4.336 -9.441 1.00 73.31 108 GLY A CA 1
ATOM 865 C C . GLY A 1 108 ? -5.787 5.763 -9.534 1.00 73.31 108 GLY A C 1
ATOM 866 O O . GLY A 1 108 ? -5.383 6.555 -10.394 1.00 73.31 108 GLY A O 1
ATOM 867 N N . ILE A 1 109 ? -6.681 6.122 -8.619 1.00 71.81 109 ILE A N 1
ATOM 868 C CA . ILE A 1 109 ? -7.182 7.493 -8.507 1.00 71.81 109 ILE A CA 1
ATOM 869 C C . ILE A 1 109 ? -6.036 8.431 -8.095 1.00 71.81 109 ILE A C 1
ATOM 871 O O . ILE A 1 109 ? -5.901 9.526 -8.647 1.00 71.81 109 ILE A O 1
ATOM 875 N N . PHE A 1 110 ? -5.147 7.997 -7.198 1.00 69.50 110 PHE A N 1
ATOM 876 C CA . PHE A 1 110 ? -4.072 8.825 -6.633 1.00 69.50 110 PHE A CA 1
ATOM 877 C C . PHE A 1 110 ? -2.664 8.310 -6.915 1.00 69.50 110 PHE A C 1
ATOM 879 O O . PHE A 1 110 ? -1.689 8.978 -6.569 1.00 69.50 110 PHE A O 1
ATOM 886 N N . SER A 1 111 ? -2.538 7.163 -7.574 1.00 77.88 111 SER A N 1
ATOM 887 C CA . SER A 1 111 ? -1.279 6.428 -7.596 1.00 77.88 111 SER A CA 1
ATOM 888 C C . SER A 1 111 ? -0.947 5.748 -8.912 1.00 77.88 111 SER A C 1
ATOM 890 O O . SER A 1 111 ? -1.779 5.568 -9.804 1.00 77.88 111 SER A O 1
ATOM 892 N N . TRP A 1 112 ? 0.313 5.336 -9.010 1.00 85.12 112 TRP A N 1
ATOM 893 C CA . TRP A 1 112 ? 0.807 4.460 -10.061 1.00 85.12 112 TRP A CA 1
ATOM 894 C C . TRP A 1 112 ? 1.312 3.162 -9.457 1.00 85.12 112 TRP A C 1
ATOM 896 O O . TRP A 1 112 ? 2.042 3.174 -8.470 1.00 85.12 112 TRP A O 1
ATOM 906 N N . THR A 1 113 ? 0.958 2.045 -10.080 1.00 87.19 113 THR A N 1
ATOM 907 C CA . THR A 1 113 ? 1.486 0.729 -9.723 1.00 87.19 113 THR A CA 1
ATOM 908 C C . THR A 1 113 ? 2.104 0.103 -10.959 1.00 87.19 113 THR A C 1
ATOM 910 O O . THR A 1 113 ? 1.439 -0.031 -11.988 1.00 87.19 113 THR A O 1
ATOM 913 N N . LEU A 1 114 ? 3.372 -0.282 -10.867 1.00 89.12 114 LEU A N 1
ATOM 914 C CA . LEU A 1 114 ? 4.074 -1.025 -11.907 1.00 89.12 114 LEU A CA 1
ATOM 915 C C . LEU A 1 114 ? 4.232 -2.479 -11.474 1.00 89.12 114 LEU A C 1
ATOM 917 O O . LEU A 1 114 ? 4.633 -2.748 -10.346 1.00 89.12 114 LEU A O 1
ATOM 921 N N . VAL A 1 115 ? 3.965 -3.406 -12.385 1.00 89.69 115 VAL A N 1
ATOM 922 C CA . VAL A 1 115 ? 4.228 -4.835 -12.209 1.00 89.69 115 VAL A CA 1
ATOM 923 C C . VAL A 1 115 ? 5.521 -5.150 -12.947 1.00 89.69 115 VAL A C 1
ATOM 925 O O . VAL A 1 115 ? 5.569 -5.023 -14.171 1.00 89.69 115 VAL A O 1
ATOM 928 N N . LEU A 1 116 ? 6.568 -5.537 -12.227 1.00 89.44 116 LEU A N 1
ATOM 929 C CA . LEU A 1 116 ? 7.854 -5.917 -12.802 1.00 89.44 116 LEU A CA 1
ATOM 930 C C . LEU A 1 116 ? 8.206 -7.361 -12.473 1.00 89.44 116 LEU A C 1
ATOM 932 O O . LEU A 1 116 ? 7.908 -7.857 -11.396 1.00 89.44 116 LEU A O 1
ATOM 936 N N . GLU A 1 117 ? 8.906 -8.000 -13.395 1.00 88.69 117 GLU A N 1
ATOM 937 C CA . GLU A 1 117 ? 9.670 -9.212 -13.147 1.00 88.69 117 GLU A CA 1
ATOM 938 C C . GLU A 1 117 ? 11.118 -8.816 -12.836 1.00 88.69 117 GLU A C 1
ATOM 940 O O . GLU A 1 117 ? 11.802 -8.208 -13.669 1.00 88.69 117 GLU A O 1
ATOM 945 N N . ILE A 1 118 ? 11.579 -9.127 -11.628 1.00 87.94 118 ILE A N 1
ATOM 946 C CA . ILE A 1 118 ? 12.933 -8.847 -11.145 1.00 87.94 118 ILE A CA 1
ATOM 947 C C . ILE A 1 118 ? 13.516 -10.174 -10.664 1.00 87.94 118 ILE A C 1
ATOM 949 O O . ILE A 1 118 ? 12.968 -10.794 -9.761 1.00 87.94 118 ILE A O 1
ATOM 953 N N . HIS A 1 119 ? 14.610 -10.628 -11.281 1.00 86.69 119 HIS A N 1
ATOM 954 C CA . HIS A 1 119 ? 15.261 -11.907 -10.951 1.00 86.69 119 HIS A CA 1
ATOM 955 C C . HIS A 1 119 ? 14.308 -13.127 -10.939 1.00 86.69 119 HIS A C 1
ATOM 957 O O . HIS A 1 119 ? 14.458 -14.023 -10.115 1.00 86.69 119 HIS A O 1
ATOM 963 N N . GLY A 1 120 ? 13.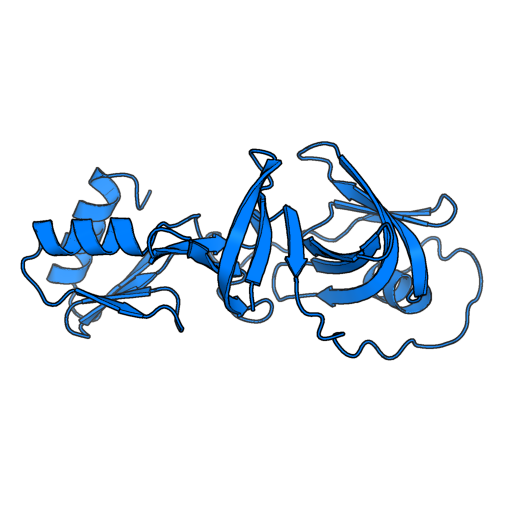331 -13.163 -11.855 1.00 81.19 120 GLY A N 1
ATOM 964 C CA . GLY A 1 120 ? 12.340 -14.245 -11.958 1.00 81.19 120 GLY A CA 1
ATOM 965 C C . GLY A 1 120 ? 11.172 -14.138 -10.972 1.00 81.19 120 GLY A C 1
ATOM 966 O O . GLY A 1 120 ? 10.296 -15.000 -10.960 1.00 81.19 120 GLY A O 1
ATOM 967 N N . GLU A 1 121 ? 11.125 -13.081 -10.161 1.00 83.38 121 GLU A N 1
ATOM 968 C CA . GLU A 1 121 ? 10.054 -12.837 -9.198 1.00 83.38 121 GLU A CA 1
ATOM 969 C C . GLU A 1 121 ? 9.178 -11.664 -9.637 1.00 83.38 121 GLU A C 1
ATOM 971 O O . GLU A 1 121 ? 9.669 -10.643 -10.125 1.00 83.38 121 GLU A O 1
ATOM 976 N N . VAL A 1 122 ? 7.864 -11.790 -9.437 1.00 85.88 122 VAL A N 1
ATOM 977 C CA . VAL A 1 122 ? 6.924 -10.699 -9.707 1.00 85.88 122 VAL A CA 1
ATOM 978 C C . VAL A 1 122 ? 6.899 -9.746 -8.520 1.00 85.88 122 VAL A C 1
ATOM 980 O O . VAL A 1 122 ? 6.672 -10.140 -7.377 1.00 85.88 122 VAL A O 1
ATOM 983 N N . VAL A 1 123 ? 7.103 -8.470 -8.816 1.00 87.62 123 VAL A N 1
ATOM 984 C CA . VAL A 1 123 ? 7.215 -7.378 -7.860 1.00 87.62 123 VAL A CA 1
ATOM 985 C C . VAL A 1 123 ? 6.299 -6.239 -8.295 1.00 87.62 123 VAL A C 1
ATOM 987 O O . VAL A 1 123 ? 6.327 -5.790 -9.439 1.00 87.62 123 VAL A O 1
ATOM 990 N N . LEU A 1 124 ? 5.490 -5.748 -7.367 1.00 87.94 124 LEU A N 1
ATOM 991 C CA . LEU A 1 124 ? 4.683 -4.547 -7.525 1.00 87.94 124 LEU A CA 1
ATOM 992 C C . LEU A 1 124 ? 5.446 -3.361 -6.937 1.00 87.94 124 LEU A C 1
ATOM 994 O O . LEU A 1 124 ? 5.772 -3.363 -5.751 1.00 87.94 124 LEU A O 1
ATOM 998 N N . LEU A 1 125 ? 5.721 -2.353 -7.757 1.00 89.06 125 LEU A N 1
ATOM 999 C CA . LEU A 1 125 ? 6.328 -1.090 -7.345 1.00 89.06 125 LEU A CA 1
ATOM 1000 C C . LEU A 1 125 ? 5.256 -0.004 -7.312 1.00 89.06 125 LEU A C 1
ATOM 1002 O O . LEU A 1 125 ? 4.585 0.242 -8.319 1.00 89.06 125 LEU A O 1
ATOM 1006 N N . PHE A 1 126 ? 5.095 0.637 -6.157 1.00 86.94 126 PHE A N 1
ATOM 1007 C CA . PHE A 1 126 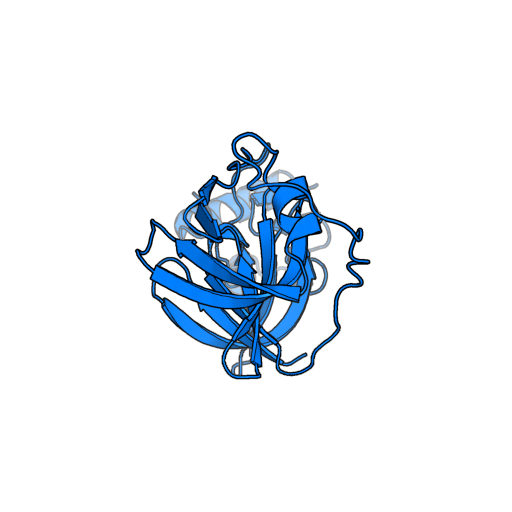? 4.053 1.636 -5.920 1.00 86.94 126 PHE A CA 1
ATOM 1008 C C . PHE A 1 126 ? 4.624 3.040 -5.934 1.00 86.94 126 PHE A C 1
ATOM 1010 O O . PHE A 1 126 ? 5.679 3.277 -5.362 1.00 86.94 126 PHE A O 1
ATOM 1017 N N . ASN A 1 127 ? 3.917 3.969 -6.571 1.00 85.62 127 ASN A N 1
ATOM 1018 C CA . ASN A 1 127 ? 4.251 5.391 -6.642 1.00 85.62 127 ASN A CA 1
ATOM 1019 C C . ASN A 1 127 ? 5.723 5.703 -6.977 1.00 85.62 127 ASN A C 1
ATOM 1021 O O . ASN A 1 127 ? 6.340 6.513 -6.285 1.00 85.62 127 ASN A O 1
ATOM 1025 N N . PRO A 1 128 ? 6.296 5.092 -8.031 1.00 88.94 128 PRO A N 1
ATOM 1026 C CA . PRO A 1 128 ? 7.628 5.470 -8.491 1.00 88.94 128 PRO A CA 1
ATOM 1027 C C . PRO A 1 128 ? 7.677 6.944 -8.913 1.00 88.94 128 PRO A C 1
ATOM 1029 O O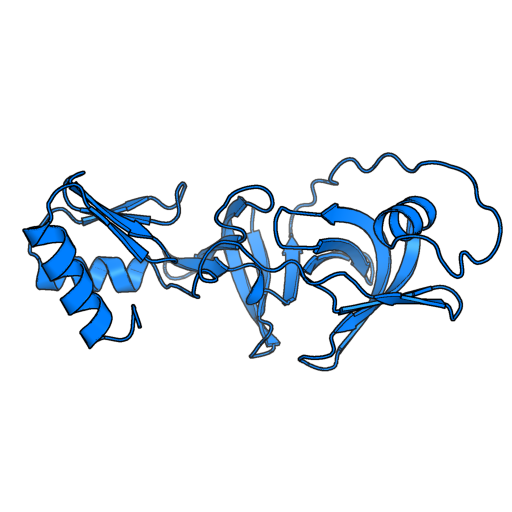 . PRO A 1 128 ? 6.705 7.476 -9.447 1.00 88.94 128 PRO A O 1
ATOM 1032 N N . ASP A 1 129 ? 8.826 7.599 -8.737 1.00 88.88 129 ASP A N 1
ATOM 1033 C CA . ASP A 1 129 ? 8.997 9.005 -9.125 1.00 88.88 129 ASP A CA 1
ATOM 1034 C C . ASP A 1 129 ? 9.224 9.147 -10.637 1.00 88.88 129 ASP A C 1
ATOM 1036 O O . ASP A 1 129 ? 8.681 10.044 -11.290 1.00 88.88 129 ASP A O 1
ATOM 1040 N N . TYR A 1 130 ? 10.016 8.250 -11.228 1.00 91.75 130 TYR A N 1
ATOM 1041 C CA . TYR A 1 130 ? 10.238 8.215 -12.673 1.00 91.75 130 TYR A CA 1
ATOM 1042 C C . TYR A 1 130 ? 10.732 6.852 -13.160 1.00 91.75 130 TYR A C 1
ATOM 1044 O O . TYR A 1 130 ? 11.243 6.032 -12.397 1.00 91.75 130 TYR A O 1
ATOM 1052 N N . ILE A 1 131 ? 10.627 6.636 -14.470 1.00 92.88 131 ILE A N 1
ATOM 1053 C CA . ILE A 1 131 ? 11.307 5.545 -15.171 1.00 92.88 131 ILE A CA 1
ATOM 1054 C C . ILE A 1 131 ? 12.360 6.084 -16.134 1.00 92.88 131 ILE A C 1
ATOM 1056 O O . ILE A 1 131 ? 12.263 7.214 -16.622 1.00 92.88 131 ILE A O 1
ATOM 1060 N N . VAL A 1 132 ? 13.344 5.245 -16.443 1.00 89.94 132 VAL A N 1
ATOM 1061 C CA . VAL A 1 132 ? 14.295 5.445 -17.536 1.00 89.94 132 VAL A CA 1
ATOM 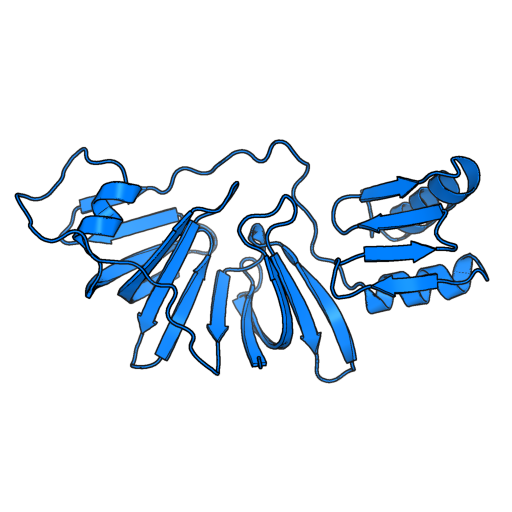1062 C C . VAL A 1 132 ? 14.262 4.229 -18.454 1.00 89.94 132 VAL A C 1
ATOM 1064 O O . VAL A 1 132 ? 14.438 3.093 -18.007 1.00 89.94 132 VAL A O 1
ATOM 1067 N N . TYR A 1 133 ? 14.070 4.476 -19.747 1.00 88.56 133 TYR A N 1
ATOM 1068 C CA . TYR A 1 133 ? 14.145 3.465 -20.799 1.00 88.56 133 TYR A CA 1
ATOM 1069 C C . TYR A 1 133 ? 14.894 4.050 -22.004 1.00 88.56 133 TYR A C 1
ATOM 1071 O O . TYR A 1 133 ? 14.550 5.128 -22.483 1.00 88.56 133 TYR A O 1
ATOM 1079 N N . TYR A 1 134 ? 15.973 3.378 -22.433 1.00 83.75 134 TYR A N 1
ATOM 1080 C CA . TYR A 1 134 ? 16.903 3.835 -23.484 1.00 83.75 134 TYR A CA 1
ATOM 1081 C C . TYR A 1 134 ? 17.317 5.317 -23.368 1.00 83.75 134 TYR A C 1
ATOM 1083 O O . TYR A 1 134 ? 17.249 6.086 -24.325 1.00 83.75 134 TYR A O 1
ATOM 1091 N N . GLY A 1 135 ? 17.726 5.733 -22.166 1.00 81.44 135 GLY A N 1
ATOM 1092 C CA . GLY A 1 135 ? 18.203 7.096 -21.895 1.00 81.44 135 GLY A CA 1
ATOM 1093 C C . GLY A 1 135 ? 17.106 8.160 -21.778 1.00 81.44 135 GLY A C 1
ATOM 1094 O O . GLY A 1 135 ? 17.390 9.275 -21.348 1.00 81.44 135 GLY A O 1
ATOM 1095 N N . THR A 1 136 ? 15.851 7.829 -22.082 1.00 86.44 136 THR A N 1
ATOM 1096 C CA . THR A 1 136 ? 14.721 8.749 -21.933 1.00 86.44 136 THR A CA 1
ATOM 1097 C C . THR A 1 136 ? 14.100 8.601 -20.546 1.00 86.44 136 THR A C 1
ATOM 1099 O O . THR A 1 136 ? 13.810 7.489 -20.100 1.00 86.44 136 THR A O 1
ATOM 1102 N N . LYS A 1 137 ? 13.915 9.730 -19.849 1.00 90.44 137 LYS A N 1
ATOM 1103 C CA . LYS A 1 137 ? 13.323 9.815 -18.505 1.00 90.44 137 LYS A CA 1
ATOM 1104 C C . LYS A 1 137 ? 11.859 10.248 -18.600 1.00 90.44 137 LYS A C 1
ATOM 1106 O O . LYS A 1 137 ? 11.584 11.343 -19.083 1.00 90.44 137 LYS A O 1
ATOM 1111 N N . TRP A 1 138 ? 10.943 9.446 -18.057 1.00 89.88 138 TRP A N 1
ATOM 1112 C CA . TRP A 1 138 ? 9.534 9.823 -17.882 1.00 89.88 138 TRP A CA 1
ATOM 1113 C C . TRP A 1 138 ? 9.207 9.944 -16.400 1.00 89.88 138 TRP A C 1
ATOM 1115 O O . TRP A 1 138 ? 9.342 8.975 -15.655 1.00 89.88 138 TRP A O 1
ATOM 1125 N N . LYS A 1 139 ? 8.773 11.135 -15.975 1.00 89.94 139 LYS A N 1
ATOM 1126 C CA . LYS A 1 139 ? 8.328 11.393 -14.601 1.00 89.94 139 LYS A CA 1
ATOM 1127 C C . LYS A 1 139 ? 6.868 10.986 -14.432 1.00 89.94 139 LYS A C 1
ATOM 1129 O O . LYS A 1 139 ? 6.044 11.280 -15.301 1.00 89.94 139 LYS A O 1
ATOM 1134 N N . PHE A 1 140 ? 6.549 10.348 -13.313 1.00 86.94 140 PHE A N 1
ATOM 1135 C CA . PHE A 1 140 ? 5.162 10.111 -12.937 1.00 86.94 140 PHE A CA 1
ATOM 1136 C C . PHE A 1 140 ? 4.542 11.401 -12.417 1.00 86.94 140 PHE A C 1
ATOM 1138 O O . PHE A 1 140 ? 5.151 12.144 -11.646 1.00 86.94 140 PHE A O 1
ATOM 1145 N N . LEU A 1 141 ? 3.316 11.674 -12.857 1.00 75.50 141 LEU A N 1
ATOM 1146 C CA . LEU A 1 141 ? 2.528 12.767 -12.306 1.00 75.50 141 LEU A CA 1
ATOM 1147 C C . LEU A 1 141 ? 2.079 12.368 -10.900 1.00 75.50 141 LEU A C 1
ATOM 1149 O O . LEU A 1 141 ? 1.399 11.351 -10.740 1.00 75.50 141 LEU A O 1
ATOM 1153 N N . LYS A 1 142 ? 2.461 13.169 -9.901 1.00 69.88 142 LYS A N 1
ATOM 1154 C CA . LYS A 1 142 ? 1.946 13.048 -8.536 1.00 69.88 142 LYS A CA 1
ATOM 1155 C C . LYS A 1 142 ? 0.523 13.600 -8.545 1.00 69.88 142 LYS A C 1
ATOM 1157 O O . LYS A 1 142 ? 0.324 14.781 -8.816 1.00 69.88 142 LYS A O 1
ATOM 1162 N N . ASN A 1 143 ? -0.464 12.736 -8.335 1.00 62.03 143 ASN A N 1
ATOM 1163 C CA . ASN A 1 143 ? -1.842 13.183 -8.176 1.00 62.03 143 ASN A CA 1
ATOM 1164 C C . ASN A 1 143 ? -1.988 13.803 -6.778 1.00 62.03 143 ASN A C 1
ATOM 1166 O O . ASN A 1 143 ? -1.526 13.221 -5.797 1.00 62.03 143 ASN A O 1
ATOM 1170 N N . ASN A 1 144 ? -2.645 14.959 -6.685 1.00 59.06 144 ASN A N 1
ATOM 1171 C CA . ASN A 1 144 ? -3.065 15.510 -5.399 1.00 59.06 144 ASN A CA 1
ATOM 1172 C C . ASN A 1 144 ? -4.358 14.799 -4.978 1.00 59.06 144 ASN A C 1
ATOM 1174 O O . ASN A 1 144 ? -5.351 14.902 -5.705 1.00 59.06 144 ASN A O 1
ATOM 1178 N N . PRO A 1 145 ? -4.377 14.058 -3.858 1.00 56.78 145 PRO A N 1
ATOM 1179 C CA . PRO A 1 145 ? -5.610 13.462 -3.380 1.00 56.78 145 PRO A CA 1
ATOM 1180 C C . PRO A 1 145 ? -6.571 14.572 -2.903 1.00 56.78 145 PRO A C 1
ATOM 1182 O O . PRO A 1 145 ? -6.142 15.480 -2.194 1.00 56.78 145 PRO A O 1
ATOM 1185 N N . PRO A 1 146 ? -7.870 14.514 -3.251 1.00 53.19 146 PRO A N 1
ATOM 1186 C CA . PRO A 1 146 ? -8.901 15.414 -2.742 1.00 53.19 146 PRO A CA 1
ATOM 1187 C C . PRO A 1 146 ? -9.203 15.161 -1.255 1.00 53.19 146 PRO A C 1
ATOM 1189 O O . PRO A 1 146 ? -9.929 15.932 -0.638 1.00 53.19 146 PRO A O 1
ATOM 1192 N N . TYR A 1 147 ? -8.634 14.099 -0.670 1.00 57.25 147 TYR A N 1
ATOM 1193 C CA . TYR A 1 147 ? -8.767 13.729 0.735 1.00 57.25 147 TYR A CA 1
ATOM 1194 C C . TYR A 1 147 ? -7.428 13.835 1.463 1.00 57.25 147 TYR A C 1
ATOM 1196 O O . TYR A 1 147 ? -6.362 13.657 0.865 1.00 57.25 147 TYR A O 1
ATOM 1204 N N . LYS A 1 148 ? -7.483 14.062 2.784 1.00 65.31 148 LYS A N 1
ATOM 1205 C CA . LYS A 1 148 ? -6.301 13.919 3.643 1.00 65.31 148 LYS A CA 1
ATOM 1206 C C . LYS A 1 148 ? -5.726 12.509 3.434 1.00 65.31 148 LYS A C 1
ATOM 1208 O O . LYS A 1 148 ? -6.488 11.542 3.486 1.00 65.31 148 LYS A O 1
ATOM 1213 N N . PRO A 1 149 ? -4.414 12.373 3.182 1.00 64.94 149 PRO A N 1
ATOM 1214 C CA . PRO A 1 149 ? -3.820 11.077 2.903 1.00 64.94 149 PRO A CA 1
ATOM 1215 C C . PRO A 1 149 ? -4.051 10.134 4.093 1.00 64.94 149 PRO A C 1
ATOM 1217 O O . PRO A 1 149 ? -3.800 10.531 5.237 1.00 64.94 149 PRO A O 1
ATOM 1220 N N . PRO A 1 150 ? -4.529 8.903 3.847 1.00 72.31 150 PRO A N 1
ATOM 1221 C CA . PRO A 1 150 ? -4.802 7.961 4.918 1.00 72.31 150 PRO A CA 1
ATOM 1222 C C . PRO A 1 150 ? -3.498 7.604 5.639 1.00 72.31 150 PRO A C 1
ATOM 1224 O O . PRO A 1 150 ? -2.428 7.523 5.026 1.00 72.31 150 PRO A O 1
ATOM 1227 N N . ARG A 1 151 ? -3.572 7.420 6.959 1.00 76.69 151 ARG A N 1
ATOM 1228 C CA . ARG A 1 151 ? -2.392 7.158 7.792 1.00 76.69 151 ARG A CA 1
ATOM 1229 C C . ARG A 1 151 ? -2.148 5.671 7.965 1.00 76.69 151 ARG A C 1
ATOM 1231 O O . ARG A 1 151 ? -3.051 4.846 7.849 1.00 76.69 151 ARG A O 1
ATOM 1238 N N . LEU A 1 152 ? -0.898 5.336 8.273 1.00 81.94 152 LEU A N 1
ATOM 1239 C CA . LEU A 1 152 ? -0.561 3.999 8.739 1.00 81.94 152 LEU A CA 1
ATOM 1240 C C . LEU A 1 152 ? -1.290 3.755 10.063 1.00 81.94 152 LEU A C 1
ATOM 1242 O O . LEU A 1 152 ? -1.056 4.475 11.032 1.00 81.94 152 LEU A O 1
ATOM 1246 N N . MET A 1 153 ? -2.139 2.733 10.108 1.00 85.69 153 MET A N 1
ATOM 1247 C CA . MET A 1 153 ? -2.960 2.434 11.279 1.00 85.69 153 MET A CA 1
ATOM 1248 C C . MET A 1 153 ? -2.821 0.964 11.670 1.00 85.69 153 MET A C 1
ATOM 1250 O O . MET A 1 153 ? -2.934 0.069 10.830 1.00 85.69 153 MET A O 1
ATOM 1254 N N . ASN A 1 154 ? -2.602 0.698 12.960 1.00 88.31 154 ASN A N 1
ATOM 1255 C CA . ASN A 1 154 ? -2.755 -0.642 13.525 1.00 88.31 154 ASN A CA 1
ATOM 1256 C C . ASN A 1 154 ? -4.180 -0.790 14.060 1.00 88.31 154 ASN A C 1
ATOM 1258 O O . ASN A 1 154 ? -4.451 -0.465 15.215 1.00 88.31 154 ASN A O 1
ATOM 1262 N N . VAL A 1 155 ? -5.067 -1.297 13.209 1.00 88.50 155 VAL A N 1
ATOM 1263 C CA . VAL A 1 155 ? -6.502 -1.414 13.481 1.00 88.50 155 VAL A CA 1
ATOM 1264 C C . VAL A 1 155 ? -6.761 -2.242 14.742 1.00 88.50 155 VAL A C 1
ATOM 1266 O O . VAL A 1 155 ? -7.578 -1.859 15.571 1.00 88.50 155 VAL A O 1
ATOM 1269 N N . THR A 1 156 ? -6.013 -3.331 14.951 1.00 89.06 156 THR A N 1
ATOM 1270 C CA . THR A 1 156 ? -6.176 -4.181 16.143 1.00 89.06 156 THR A CA 1
ATOM 1271 C C . THR A 1 156 ? -5.796 -3.464 17.432 1.00 89.06 156 THR A C 1
ATOM 1273 O O . THR A 1 156 ? -6.528 -3.539 18.416 1.00 89.06 156 THR A O 1
ATOM 1276 N N . LYS A 1 157 ? -4.659 -2.758 17.455 1.00 88.69 157 LYS A N 1
ATOM 1277 C CA . LYS A 1 157 ? -4.241 -2.003 18.644 1.00 88.69 157 LYS A CA 1
ATOM 1278 C C . LYS A 1 157 ? -5.206 -0.865 18.943 1.00 88.69 157 LYS A C 1
ATOM 1280 O O . LYS A 1 157 ? -5.564 -0.692 20.103 1.00 88.69 157 LYS A O 1
ATOM 1285 N N . THR A 1 158 ? -5.634 -0.132 17.917 1.00 88.06 158 THR A N 1
ATOM 1286 C CA . THR A 1 158 ? -6.588 0.964 18.088 1.00 88.06 158 THR A CA 1
ATOM 1287 C C . THR A 1 158 ? -7.933 0.447 18.596 1.00 88.06 158 THR A C 1
ATOM 1289 O O . THR A 1 158 ? -8.443 0.975 19.576 1.00 88.06 158 THR A O 1
ATOM 1292 N N . ALA A 1 159 ? -8.459 -0.644 18.031 1.00 90.12 159 ALA A N 1
ATOM 1293 C CA . ALA A 1 159 ? -9.704 -1.249 18.501 1.00 90.12 159 ALA A CA 1
ATOM 1294 C C . ALA A 1 159 ? -9.600 -1.743 19.951 1.00 90.12 159 ALA A C 1
ATOM 1296 O O . ALA A 1 159 ? -10.480 -1.470 20.758 1.00 90.12 159 ALA A O 1
ATOM 1297 N N . ASN A 1 160 ? -8.507 -2.419 20.317 1.00 88.94 160 ASN A N 1
ATOM 1298 C CA . ASN A 1 160 ? -8.297 -2.878 21.693 1.00 88.94 160 ASN A CA 1
ATOM 1299 C C . ASN A 1 160 ? -8.178 -1.725 22.694 1.00 88.94 160 ASN A C 1
ATOM 1301 O O . ASN A 1 160 ? -8.547 -1.888 23.853 1.00 88.94 160 ASN A O 1
ATOM 1305 N N . TYR A 1 161 ? -7.643 -0.581 22.269 1.00 88.69 161 TYR A N 1
ATOM 1306 C CA . TYR A 1 161 ? -7.607 0.613 23.102 1.00 88.69 161 TYR A CA 1
ATOM 1307 C C . TYR A 1 161 ? -9.011 1.194 23.293 1.00 88.69 161 TYR A C 1
ATOM 1309 O O . TYR A 1 161 ? -9.432 1.376 24.429 1.00 88.69 161 TYR A O 1
ATOM 1317 N N . LEU A 1 162 ? -9.772 1.358 22.208 1.00 89.06 162 LEU A N 1
ATOM 1318 C CA . LEU A 1 162 ? -11.157 1.836 22.262 1.00 89.06 162 LEU A CA 1
ATOM 1319 C C . LEU A 1 162 ? -12.045 0.942 23.140 1.00 89.06 162 LEU A C 1
ATOM 1321 O O . LEU A 1 162 ? -12.778 1.462 23.972 1.00 89.06 162 LEU A O 1
ATOM 1325 N N . LYS A 1 163 ? -11.893 -0.389 23.060 1.00 90.38 163 LYS A N 1
ATOM 1326 C CA . LYS A 1 163 ? -12.579 -1.345 23.953 1.00 90.38 163 LYS A CA 1
ATOM 1327 C C . LYS A 1 163 ? -12.353 -1.060 25.433 1.00 90.38 163 LYS A C 1
ATOM 1329 O O . LYS A 1 163 ? -13.263 -1.215 26.236 1.00 90.38 163 LYS A O 1
ATOM 1334 N N . ARG A 1 164 ? -11.129 -0.675 25.804 1.00 88.25 164 ARG A N 1
ATOM 1335 C CA . ARG A 1 164 ? -10.783 -0.368 27.199 1.00 88.25 164 ARG A CA 1
ATOM 1336 C C . ARG A 1 164 ? -11.375 0.958 27.662 1.00 88.25 164 ARG A C 1
ATOM 1338 O O . ARG A 1 164 ? -11.637 1.095 28.847 1.00 88.25 164 ARG A O 1
ATOM 1345 N N . CYS A 1 165 ? -11.530 1.918 26.754 1.00 87.12 165 CYS A N 1
ATOM 1346 C CA . CYS A 1 165 ? -11.996 3.261 27.084 1.00 87.12 165 CYS A CA 1
ATOM 1347 C C . CYS A 1 165 ? -13.523 3.377 27.101 1.00 87.12 165 CYS A C 1
ATOM 1349 O O . CYS A 1 165 ? -14.055 4.047 27.975 1.00 87.12 165 CYS A O 1
ATOM 1351 N N . LEU A 1 166 ? -14.209 2.755 26.140 1.00 86.12 166 LEU A N 1
ATOM 1352 C CA . LEU A 1 166 ? -15.636 2.995 25.905 1.00 86.12 166 LEU A CA 1
ATOM 1353 C C . LEU A 1 166 ? -16.546 1.991 26.614 1.00 86.12 166 LEU A C 1
ATOM 1355 O O . LEU A 1 166 ? -17.704 2.300 26.838 1.00 86.12 166 LEU A O 1
ATOM 1359 N N . LEU A 1 167 ? -16.045 0.797 26.965 1.00 76.94 167 LEU A N 1
ATOM 1360 C CA . LEU A 1 167 ? -16.861 -0.330 27.457 1.00 76.94 167 LEU A CA 1
ATOM 1361 C C . LEU A 1 167 ? -17.996 -0.762 26.495 1.00 76.94 167 LEU A C 1
ATOM 1363 O O . LEU A 1 167 ? -18.828 -1.584 26.868 1.00 76.94 167 LEU A O 1
ATOM 1367 N N . GLU A 1 168 ? -17.999 -0.248 25.264 1.00 77.00 168 GLU A N 1
ATOM 1368 C CA . GLU A 1 168 ? -18.974 -0.533 24.208 1.00 77.00 168 GLU A CA 1
ATOM 1369 C C . GLU A 1 168 ? -18.547 -1.699 23.298 1.00 77.00 168 GLU A C 1
ATOM 1371 O O . GLU A 1 168 ? -17.387 -2.144 23.289 1.00 77.00 168 GLU A O 1
ATOM 1376 N N . ASP A 1 169 ? -19.485 -2.154 22.462 1.00 84.94 169 ASP A N 1
ATOM 1377 C CA . ASP A 1 169 ? -19.254 -3.174 21.441 1.00 84.94 169 ASP A CA 1
ATOM 1378 C C . ASP A 1 169 ? -18.434 -2.625 20.265 1.00 84.94 169 ASP A C 1
ATOM 1380 O O . ASP A 1 169 ? -18.940 -2.112 19.265 1.00 84.94 169 ASP A O 1
ATOM 1384 N N . VAL A 1 170 ? -17.114 -2.774 20.383 1.00 90.69 170 VAL A N 1
ATOM 1385 C CA . VAL A 1 170 ? -16.149 -2.423 19.336 1.00 90.69 170 VAL A CA 1
ATOM 1386 C C . VAL A 1 170 ? -15.815 -3.652 18.484 1.00 90.69 170 VAL A C 1
ATOM 1388 O O . VAL A 1 170 ? -15.208 -4.626 18.951 1.00 90.69 170 VAL A O 1
ATOM 1391 N N . THR A 1 171 ? -16.118 -3.589 17.193 1.00 91.12 171 THR A N 1
ATOM 1392 C CA . THR A 1 171 ? -15.827 -4.642 16.214 1.00 91.12 171 THR A CA 1
ATOM 1393 C C . THR A 1 171 ? -14.839 -4.160 15.152 1.00 91.12 171 THR A C 1
ATOM 1395 O O . THR A 1 171 ? -14.748 -2.978 14.822 1.00 91.12 171 THR A O 1
ATOM 1398 N N . ILE A 1 172 ? -14.014 -5.081 14.650 1.00 89.88 172 ILE A N 1
ATOM 1399 C CA . ILE A 1 172 ? -13.063 -4.797 13.569 1.00 89.88 172 ILE A CA 1
ATOM 1400 C C . ILE A 1 172 ? -13.653 -5.355 12.284 1.00 89.88 172 ILE A C 1
ATOM 1402 O O . ILE A 1 172 ? -13.983 -6.538 12.237 1.00 89.88 172 ILE A O 1
ATOM 1406 N N . GLU A 1 173 ? -13.687 -4.543 11.231 1.00 88.12 173 GLU A N 1
ATOM 1407 C CA . GLU A 1 173 ? -14.136 -4.955 9.904 1.00 88.12 173 GLU A CA 1
ATOM 1408 C C . GLU A 1 173 ? -12.955 -4.888 8.921 1.00 88.12 173 GLU A C 1
ATOM 1410 O O . GLU A 1 173 ? -12.664 -3.843 8.343 1.00 88.12 173 GLU A O 1
ATOM 1415 N N . PRO A 1 174 ? -12.206 -5.986 8.720 1.00 80.25 174 PRO A N 1
ATOM 1416 C CA . PRO A 1 174 ? -10.970 -5.944 7.936 1.00 80.25 174 PRO A CA 1
ATOM 1417 C C . PRO A 1 174 ? -11.214 -5.774 6.429 1.00 80.25 174 PRO A C 1
ATOM 1419 O O . PRO A 1 174 ? -10.361 -5.241 5.721 1.00 80.25 174 PRO A O 1
ATOM 1422 N N . GLU A 1 175 ? -12.377 -6.222 5.949 1.00 80.69 175 GLU A N 1
ATOM 1423 C CA . GLU A 1 175 ? -12.810 -6.101 4.549 1.00 80.69 175 GLU A CA 1
ATOM 1424 C C . GLU A 1 175 ? -13.163 -4.658 4.158 1.00 80.69 175 GLU A C 1
ATOM 1426 O O . GLU A 1 175 ? -13.137 -4.292 2.982 1.00 80.69 175 GLU A O 1
ATOM 1431 N N . TYR A 1 176 ? -13.444 -3.807 5.139 1.00 79.81 176 TYR A N 1
ATOM 1432 C CA . TYR A 1 176 ? -13.636 -2.372 4.974 1.00 79.81 176 TYR A CA 1
ATOM 1433 C C . TYR A 1 176 ? -12.780 -1.710 6.037 1.00 79.81 176 TYR A C 1
ATOM 1435 O O . TYR A 1 176 ? -13.333 -1.464 7.089 1.00 79.81 176 TYR A O 1
ATOM 1443 N N . PRO A 1 177 ? -11.467 -1.482 5.834 1.00 80.12 177 PRO A N 1
ATOM 1444 C CA . PRO A 1 177 ? -10.492 -1.261 6.910 1.00 80.12 177 PRO A CA 1
ATOM 1445 C C . PRO A 1 177 ? -10.931 -0.184 7.908 1.00 80.12 177 PRO A C 1
ATOM 1447 O O . PRO A 1 177 ? -10.580 0.982 7.757 1.00 80.12 177 PRO A O 1
ATOM 1450 N N . ARG A 1 178 ? -11.722 -0.581 8.905 1.00 87.56 178 ARG A N 1
ATOM 1451 C CA . ARG A 1 178 ? -12.448 0.303 9.812 1.00 87.56 178 ARG A CA 1
ATOM 1452 C C . ARG A 1 178 ? -12.759 -0.425 11.109 1.00 87.56 178 ARG A C 1
ATOM 1454 O O . ARG A 1 178 ? -12.765 -1.658 11.182 1.00 87.56 178 ARG A O 1
ATOM 1461 N N . ILE A 1 179 ? -13.002 0.372 12.134 1.00 90.81 179 ILE A N 1
ATOM 1462 C CA . ILE A 1 179 ? -13.505 -0.074 13.428 1.00 90.81 179 ILE A CA 1
ATOM 1463 C C . ILE A 1 179 ? -14.947 0.403 13.512 1.00 90.81 179 ILE A C 1
ATOM 1465 O O . ILE A 1 179 ? -15.216 1.567 13.221 1.00 90.81 179 ILE A O 1
ATOM 1469 N N . ASN A 1 180 ? -15.851 -0.494 13.871 1.00 92.06 180 ASN A N 1
ATOM 1470 C CA . ASN A 1 180 ? -17.265 -0.217 14.049 1.00 92.06 180 ASN A CA 1
ATOM 1471 C C . ASN A 1 180 ? -17.585 -0.242 15.548 1.00 92.06 180 ASN A C 1
ATOM 1473 O O . ASN A 1 180 ? -17.165 -1.157 16.258 1.00 92.06 180 ASN A O 1
ATOM 1477 N N . ILE A 1 181 ? -18.268 0.795 16.018 1.00 92.38 181 ILE A N 1
ATOM 1478 C CA . ILE A 1 181 ? -18.697 0.974 17.400 1.00 92.38 181 ILE A CA 1
ATOM 1479 C C . ILE A 1 181 ? -20.216 1.159 17.366 1.00 92.38 181 ILE A C 1
ATOM 1481 O O . ILE A 1 181 ? -20.714 2.168 16.853 1.00 92.38 181 ILE A O 1
ATOM 1485 N N . GLU A 1 182 ? -20.934 0.142 17.843 1.00 89.00 182 GLU A N 1
ATOM 1486 C CA . GLU A 1 182 ? -22.405 0.086 17.903 1.00 89.00 182 GLU A CA 1
ATOM 1487 C C . GLU A 1 182 ? -23.159 0.458 16.605 1.00 89.00 182 GLU A C 1
ATOM 1489 O O . GLU A 1 182 ? -24.276 0.967 16.666 1.00 89.00 182 GLU A O 1
ATOM 1494 N N . ASP A 1 183 ? -22.569 0.290 15.414 1.00 88.69 183 ASP A N 1
ATOM 1495 C CA . ASP A 1 183 ? -23.138 0.751 14.129 1.00 88.69 183 ASP A CA 1
ATOM 1496 C C . ASP A 1 183 ? -23.464 2.262 14.056 1.00 88.69 183 ASP A C 1
ATOM 1498 O O . ASP A 1 183 ? -24.133 2.750 13.127 1.00 88.69 183 ASP A O 1
ATOM 1502 N N . LYS A 1 184 ? -22.947 3.026 15.022 1.00 90.88 184 LYS A N 1
ATOM 1503 C CA . LYS A 1 184 ? -23.119 4.475 15.158 1.00 90.88 184 LYS A CA 1
ATOM 1504 C C . LYS A 1 184 ? -21.852 5.219 14.779 1.00 90.88 184 LYS A C 1
ATOM 1506 O O . LYS A 1 184 ? -21.943 6.230 14.081 1.00 90.88 184 LYS A O 1
ATOM 1511 N N . VAL A 1 185 ? -20.686 4.719 15.198 1.00 91.75 185 VAL A N 1
ATOM 1512 C CA . VAL A 1 185 ? -19.391 5.366 14.955 1.00 91.75 185 VAL A CA 1
ATOM 1513 C C . VAL A 1 185 ? -18.457 4.433 14.207 1.00 91.75 185 VAL A C 1
ATOM 1515 O O . VAL A 1 185 ? -18.207 3.298 14.606 1.00 91.75 185 VAL A O 1
ATOM 1518 N N . TYR A 1 186 ? -17.895 4.946 13.119 1.00 91.31 186 TYR A N 1
ATOM 1519 C CA . TYR A 1 186 ? -16.961 4.233 12.268 1.00 91.31 186 TYR A CA 1
ATOM 1520 C C . TYR A 1 186 ? -15.617 4.957 12.255 1.00 91.31 186 TYR A C 1
ATOM 1522 O O . TYR A 1 186 ? -15.512 6.100 11.807 1.00 91.31 186 TYR A O 1
ATOM 1530 N N . VAL A 1 187 ? -14.566 4.282 12.714 1.00 89.44 187 VAL A N 1
ATOM 1531 C CA . VAL A 1 187 ? -13.197 4.809 12.688 1.00 89.44 187 VAL A CA 1
ATOM 1532 C C . VAL A 1 187 ? -12.479 4.267 11.462 1.00 89.44 187 VAL A C 1
ATOM 1534 O O . VAL A 1 187 ? -12.220 3.066 11.367 1.00 89.44 187 VAL A O 1
ATOM 1537 N N . TYR A 1 188 ? -12.118 5.160 10.548 1.00 87.25 188 TYR A N 1
ATOM 1538 C CA . TYR A 1 188 ? -11.330 4.863 9.358 1.00 87.25 188 TYR A CA 1
ATOM 1539 C C . TYR A 1 188 ? -9.881 5.361 9.510 1.00 87.25 188 TYR A C 1
ATOM 1541 O O . TYR A 1 188 ? -9.616 6.306 10.254 1.00 87.25 188 TYR A O 1
ATOM 1549 N N . PRO A 1 189 ? -8.931 4.828 8.720 1.00 81.88 189 PRO A N 1
ATOM 1550 C CA . PRO A 1 189 ? -7.552 5.322 8.655 1.00 81.88 189 PRO A CA 1
ATOM 1551 C C . PRO A 1 189 ? -7.390 6.789 8.222 1.00 81.88 189 PRO A C 1
ATOM 1553 O O . PRO A 1 189 ? -6.283 7.327 8.292 1.00 81.88 189 PRO A O 1
ATOM 1556 N N . TYR A 1 190 ? -8.456 7.426 7.726 1.00 79.62 190 TYR A N 1
ATOM 1557 C CA . TYR A 1 190 ? -8.480 8.839 7.336 1.00 79.62 190 TYR A CA 1
ATOM 1558 C C . TYR A 1 190 ? -9.277 9.734 8.299 1.00 79.62 190 TYR A C 1
ATOM 1560 O O . TYR A 1 190 ? -9.237 10.954 8.142 1.00 79.62 190 TYR A O 1
ATOM 1568 N N . GLY A 1 191 ? -9.998 9.168 9.271 1.00 83.38 191 GLY A N 1
ATOM 1569 C CA . GLY A 1 191 ? -10.832 9.934 10.197 1.00 83.38 191 GLY A CA 1
ATOM 1570 C C . GLY A 1 191 ? -12.010 9.145 10.765 1.00 83.38 191 GLY A C 1
ATOM 1571 O O . GLY A 1 191 ? -12.218 7.978 10.433 1.00 83.38 191 GLY A O 1
ATOM 1572 N N . VAL A 1 192 ? -12.783 9.802 11.625 1.00 88.69 192 VAL A N 1
ATOM 1573 C CA . VAL A 1 192 ? -13.988 9.245 12.248 1.00 88.69 192 VAL A CA 1
ATOM 1574 C C . VAL A 1 192 ? -15.214 9.717 11.472 1.00 88.69 192 VAL A C 1
ATOM 1576 O O . VAL A 1 192 ? -15.288 10.866 11.046 1.00 88.69 192 VAL A O 1
ATOM 1579 N N . VAL A 1 193 ? -16.170 8.818 11.260 1.00 89.12 193 VAL A N 1
ATOM 1580 C CA . VAL A 1 193 ? -17.489 9.132 10.705 1.00 89.12 193 VAL A CA 1
ATOM 1581 C C . VAL A 1 193 ? -18.520 8.643 11.704 1.00 89.12 193 VAL A C 1
ATOM 1583 O O . VAL A 1 193 ? -18.536 7.458 12.033 1.00 89.12 193 VAL A O 1
ATOM 1586 N N . SER A 1 194 ? -19.374 9.542 12.178 1.00 90.56 194 SER A N 1
ATOM 1587 C CA . SER A 1 194 ? -20.360 9.233 13.207 1.00 90.56 194 SER A CA 1
ATOM 1588 C C . SER A 1 194 ? -21.774 9.610 12.779 1.00 90.56 194 SER A C 1
ATOM 1590 O O . SER A 1 194 ? -21.966 10.580 12.048 1.00 90.56 194 SER A O 1
ATOM 1592 N N . LYS A 1 195 ? -22.753 8.832 13.245 1.00 90.88 195 LYS A N 1
ATOM 1593 C CA . LYS A 1 195 ? -24.179 9.191 13.287 1.00 90.88 195 LYS A CA 1
ATOM 1594 C C . LYS A 1 195 ? -24.604 9.724 14.664 1.00 90.88 195 LYS A C 1
ATOM 1596 O O . LYS A 1 195 ? -25.707 10.241 14.790 1.00 90.88 195 LYS A O 1
ATOM 1601 N N . ASP A 1 196 ? -23.754 9.554 15.675 1.00 90.25 196 ASP A N 1
ATOM 1602 C CA . ASP A 1 196 ? -23.934 10.032 17.047 1.00 90.25 196 ASP A CA 1
ATOM 1603 C C . ASP A 1 196 ? -22.825 11.042 17.367 1.00 90.25 196 ASP A C 1
ATOM 1605 O O . ASP A 1 196 ? -21.654 10.678 17.519 1.00 90.25 196 ASP A O 1
ATOM 1609 N N . ASP A 1 197 ? -23.167 12.325 17.422 1.00 89.38 197 ASP A N 1
ATOM 1610 C CA . ASP A 1 197 ? -22.174 13.389 17.581 1.00 89.38 197 ASP A CA 1
ATOM 1611 C C . ASP A 1 197 ? -21.437 13.316 18.927 1.00 89.38 197 ASP A C 1
ATOM 1613 O O . ASP A 1 197 ? -20.247 13.633 18.995 1.00 89.38 197 ASP A O 1
ATOM 1617 N N . TYR A 1 198 ? -22.108 12.870 19.995 1.00 90.06 198 TYR A N 1
ATOM 1618 C CA . TYR A 1 198 ? -21.510 12.791 21.328 1.00 90.06 198 TYR A CA 1
ATOM 1619 C C . TYR A 1 198 ? -20.491 11.654 21.406 1.00 90.06 198 TYR A C 1
ATOM 1621 O O . TYR A 1 198 ? -19.335 11.869 21.793 1.00 90.06 198 TYR A O 1
ATOM 1629 N N . LEU A 1 199 ? -20.891 10.456 20.973 1.00 88.81 199 LEU A N 1
ATOM 1630 C CA . LEU A 1 199 ? -19.999 9.301 20.937 1.00 88.81 199 LEU A CA 1
ATOM 1631 C C . LEU A 1 199 ? -18.863 9.521 19.930 1.00 88.81 199 LEU A C 1
ATOM 1633 O O . LEU A 1 199 ? -17.700 9.254 20.226 1.00 88.81 199 LEU A O 1
ATOM 1637 N N . GLY A 1 200 ? -19.175 10.100 18.768 1.00 89.25 200 GLY A N 1
ATOM 1638 C CA . GLY A 1 200 ? -18.197 10.441 17.738 1.00 89.25 200 GLY A CA 1
ATOM 1639 C C . GLY A 1 200 ? -17.114 11.391 18.247 1.00 89.25 200 GLY A C 1
ATOM 1640 O O . GLY A 1 200 ? -15.926 11.122 18.062 1.00 89.25 200 GLY A O 1
ATOM 1641 N N . LYS A 1 201 ? -17.503 12.462 18.947 1.00 89.88 201 LYS A N 1
ATOM 1642 C CA . LYS A 1 201 ? -16.556 13.417 19.535 1.00 89.88 201 LYS A CA 1
ATOM 1643 C C . LYS A 1 201 ? -15.701 12.780 20.629 1.00 89.88 201 LYS A C 1
ATOM 1645 O O . LYS A 1 201 ? -14.490 12.968 20.640 1.00 89.88 201 LYS A O 1
ATOM 1650 N N . THR A 1 202 ? -16.311 11.961 21.484 1.00 89.75 202 THR A N 1
ATOM 1651 C CA . THR A 1 202 ? -15.598 11.205 22.525 1.00 89.75 202 THR A CA 1
ATOM 1652 C C . THR A 1 202 ? -14.522 10.302 21.917 1.00 89.75 202 THR A C 1
ATOM 1654 O O . THR A 1 202 ? -13.371 10.310 22.353 1.00 89.75 202 THR A O 1
ATOM 1657 N N . VAL A 1 203 ? -14.864 9.564 20.857 1.00 89.56 203 VAL A N 1
ATOM 1658 C CA . VAL A 1 203 ? -13.925 8.705 20.121 1.00 89.56 203 VAL A CA 1
ATOM 1659 C C . VAL A 1 203 ? -12.799 9.524 19.492 1.00 89.56 203 VAL A C 1
ATOM 1661 O O . VAL A 1 203 ? -11.635 9.132 19.583 1.00 89.56 203 VAL A O 1
ATOM 1664 N N . GLU A 1 204 ? -13.111 10.658 18.863 1.0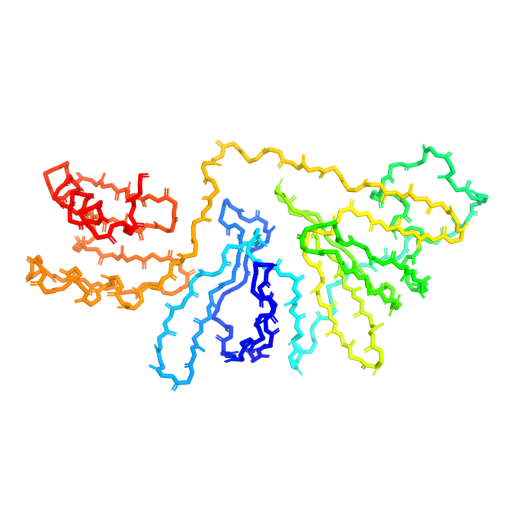0 89.31 204 GLU A N 1
ATOM 1665 C CA . GLU A 1 204 ? -12.085 11.539 18.306 1.00 89.31 204 GLU A CA 1
ATOM 1666 C C . GLU A 1 204 ? -11.108 12.045 19.366 1.00 89.31 204 GLU A C 1
ATOM 1668 O O . GLU A 1 204 ? -9.901 12.014 19.127 1.00 89.31 204 GLU A O 1
ATOM 1673 N N . ASP A 1 205 ? -11.606 12.493 20.516 1.00 88.69 205 ASP A N 1
ATOM 1674 C CA . ASP A 1 205 ? -10.781 13.052 21.586 1.00 88.69 205 ASP A CA 1
ATOM 1675 C C . ASP A 1 205 ? -9.855 11.978 22.183 1.00 88.69 205 ASP A C 1
ATOM 1677 O O . ASP A 1 205 ? -8.646 12.203 22.292 1.00 88.69 205 ASP A O 1
ATOM 1681 N N . ILE A 1 206 ? -10.371 10.765 22.427 1.00 88.12 206 ILE A N 1
ATOM 1682 C CA . ILE A 1 206 ? -9.578 9.599 22.866 1.00 88.12 206 ILE A CA 1
ATOM 1683 C C . ILE A 1 206 ? -8.460 9.276 21.862 1.00 88.12 206 ILE A C 1
ATOM 1685 O O . ILE A 1 206 ? -7.323 8.971 22.233 1.00 88.12 206 ILE A O 1
ATOM 1689 N N . LEU A 1 207 ? -8.771 9.306 20.564 1.00 85.62 207 LEU A N 1
ATOM 1690 C CA . LEU A 1 207 ? -7.804 8.982 19.516 1.00 85.62 207 LEU A CA 1
ATOM 1691 C C . LEU A 1 207 ? -6.781 10.104 19.290 1.00 85.62 207 LEU A C 1
ATOM 1693 O O . LEU A 1 207 ? -5.634 9.798 18.949 1.00 85.62 207 LEU A O 1
ATOM 1697 N N . LYS A 1 208 ? -7.157 11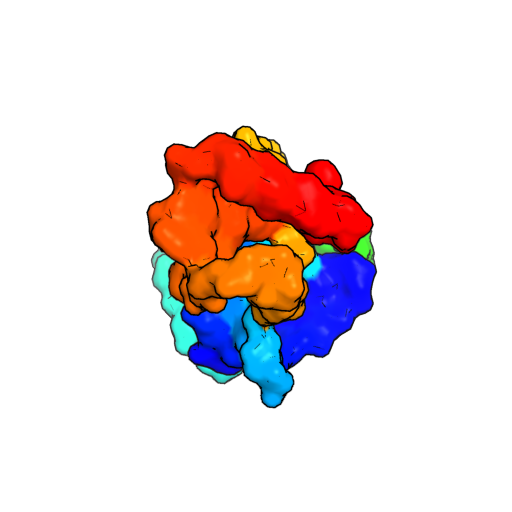.371 19.495 1.00 84.88 208 LYS A N 1
ATOM 1698 C CA . LYS A 1 208 ? -6.241 12.523 19.458 1.00 84.88 208 LYS A CA 1
ATOM 1699 C C . LYS A 1 208 ? -5.259 12.496 20.626 1.00 84.88 208 LYS A C 1
ATOM 1701 O O . LYS A 1 208 ? -4.072 12.714 20.409 1.00 84.88 208 LYS A O 1
ATOM 1706 N N . GLU A 1 209 ? -5.706 12.138 21.831 1.00 81.94 209 GLU A N 1
ATOM 1707 C CA . GLU A 1 209 ? -4.846 12.052 23.025 1.00 81.94 209 GLU A CA 1
ATOM 1708 C C . GLU A 1 209 ? -3.678 11.062 22.847 1.00 81.94 209 GLU A C 1
ATOM 1710 O O . GLU A 1 209 ? -2.584 11.255 23.375 1.00 81.94 209 GLU A O 1
ATOM 1715 N N . LYS A 1 210 ? -3.887 9.996 22.067 1.00 74.25 210 LYS A N 1
ATOM 1716 C CA . LYS A 1 210 ? -2.857 8.993 21.746 1.00 74.25 210 LYS A CA 1
ATOM 1717 C C . LYS A 1 210 ? -2.161 9.202 20.404 1.00 74.25 210 LYS A C 1
ATOM 1719 O O . LYS A 1 210 ? -1.461 8.294 19.958 1.00 74.25 210 LYS A O 1
ATOM 1724 N N . GLU A 1 211 ? -2.365 10.349 19.757 1.00 67.50 211 GLU A N 1
ATOM 1725 C CA . GLU A 1 211 ? -1.833 10.668 18.423 1.00 67.50 211 GLU A CA 1
ATOM 1726 C C . GLU A 1 211 ? -2.217 9.632 17.344 1.00 67.50 211 GLU A C 1
ATOM 1728 O O . GLU A 1 211 ? -1.589 9.538 16.284 1.00 67.50 211 GLU A O 1
ATOM 1733 N N . PHE A 1 212 ? -3.274 8.843 17.576 1.00 66.62 212 PHE A N 1
ATOM 1734 C CA . PHE A 1 212 ? -3.846 7.983 16.538 1.00 66.62 212 PHE A CA 1
ATOM 1735 C C . PHE A 1 212 ? -4.527 8.830 15.455 1.00 66.62 212 PHE A C 1
ATOM 1737 O O . PHE A 1 212 ? -4.530 8.449 14.283 1.00 66.62 212 PHE A O 1
ATOM 1744 N N . LEU A 1 213 ? -5.036 10.004 15.840 1.00 60.34 213 LEU A N 1
ATOM 1745 C CA . LEU A 1 213 ? -5.487 11.088 14.971 1.00 60.34 213 LEU A CA 1
ATOM 1746 C C . LEU A 1 213 ? -4.695 12.365 15.330 1.00 60.34 213 LEU A C 1
ATOM 1748 O O . LEU A 1 213 ? -4.355 12.569 16.487 1.00 60.34 213 LEU A O 1
ATOM 1752 N N . ILE A 1 214 ? -4.366 13.197 14.334 1.00 55.44 214 ILE A N 1
ATOM 1753 C CA . ILE A 1 214 ? -3.853 14.577 14.512 1.00 55.44 214 ILE A CA 1
ATOM 1754 C C . ILE A 1 214 ? -4.878 15.460 13.838 1.00 55.44 214 ILE A C 1
ATOM 1756 O O . ILE A 1 214 ? -5.117 15.156 12.638 1.00 55.44 214 ILE A O 1
#

Organism: NCBI:txid1301915

pLDDT: mean 80.32, std 12.49, range [40.03, 93.44]

Secondary structure (DSSP, 8-state):
-EEEEEETTT--EEEEEEEEEESSSSS-EEEEE-TTS-EEEEEGGGEEEEEESS-------------S--TT--HHHHHHHHTTSEEEEEETTTTEEEEEEEEEEEE-SS-EEEEEEETTEEEEEES-SEEEETTEEEEPP-PPPSSPPPPPEEHHHHHHHHHHHH-S-EEEETTTTEEEETTTEEEETTEEEESSHHHHHHHHHHHHHTTS--

Sequence (214 aa):
MIGEFTLNKSFNTYRGKVLKADFNGPIEGIVMKNKKEHIYFYPLLALHMVKPLNCVPINVIPKTSLPTNPKNVHIKEALSRIVGRTLKVYYETPKTSYLGRLLGFTRGIFSWTLVLEIHGEVVLLFNPDYIVYYGTKWKFLKNNPPYKPPRLMNVTKTANYLKRCLLEDVTIEPEYPRINIEDKVYVYPYGVVSKDDYLGKTVEDILKEKEFLI